Protein AF-G1K016-F1 (afdb_monomer)

Foldseek 3Di:
DDDDDDPPDDAAKDKDWDAFDADPVRPHTPNGTDIDIDHDDDCCQCRRPVVNQEDPPCQWDADPLKTKGFDRNHHFQWKWKDFALVPDIDPIDGDDRMDTDDSVVQPDVVLVAFFTKMKMWTDHPVVRDRSRIHIYTDRDDADDDNHRWFFADDPCPDDPNPPVQGRTWDADRVRDTDGDDDDD

Nearest PDB structures (foldseek):
  1j7v-assembly1_R  TM=5.581E-01  e=8.650E-01  Homo sapiens
  4icx-assembly2_B  TM=3.370E-01  e=6.859E-01  Homo sapiens
  5euv-assembly1_B  TM=4.594E-01  e=3.689E+00  Paracoccus sp. 32d
  1q40-assembly3_B  TM=4.463E-01  e=9.335E+00  Candida albicans

InterPro domains:
  IPR058655 Cell wall alpha-1,3-glucan synthase Mok11-14/Ags1-like [PTHR47182] (4-183)
  IPR058657 Mok11-13/Ags1-like, Ig-like beta-sandwich domain [PF26111] (4-42)
  IPR058658 Mok11-13/Ags1-like, second Ig-like beta-sandwich domain [PF26114] (44-139)
  IPR058659 Mok11-13/Ags1-like, CBM domain [PF26122] (145-183)

Solvent-accessible surface area (backbone atoms only — not comparable to full-atom values): 11274 Å² total; per-residue (Å²): 131,85,86,83,83,86,74,90,76,70,63,16,64,46,77,49,77,42,76,43,54,63,44,97,84,67,85,48,58,73,82,44,73,45,76,46,81,48,65,40,63,59,72,71,12,25,70,58,31,49,87,45,32,61,58,85,79,66,40,39,41,76,56,98,79,43,30,36,37,49,62,54,45,44,46,43,52,28,34,31,42,14,62,60,75,63,79,50,66,54,73,79,38,71,61,65,67,59,48,79,51,72,49,73,72,58,73,38,83,85,58,78,54,80,46,47,50,39,36,40,36,34,31,28,83,95,71,76,43,66,80,26,41,36,32,34,56,32,85,54,87,72,55,82,70,87,62,89,76,53,73,63,83,53,77,59,68,36,96,91,41,75,76,79,63,71,42,64,41,48,70,44,93,87,44,49,76,43,71,85,77,89,80,133

Secondary structure (DSSP, 8-state):
-PPPP--S--SEEEEEEEESPBPTTSS-B-SSEEEEEEEE--TT-TTT-TT--B--S--EEEETTEEEEE---TT-SEEEEESSTTSS-PPPEE--SEEEE-GGGTT-TT--SSSEEEEEEEEETTTTEEEEEEEEEES--SS--SSS--B--SGGGSTT-------B-EE-TTS-EE------

Mean predicted aligned error: 6.66 Å

pLDDT: mean 89.9, std 9.65, range [50.06, 98.5]

Radius of gyration: 23.04 Å; Cα contacts (8 Å, |Δi|>4): 331; chains: 1; bounding box: 62×42×69 Å

Organism: NCBI:txid79931

Structure (mmCIF, N/CA/C/O backbone):
data_AF-G1K016-F1
#
_entry.id   AF-G1K016-F1
#
loop_
_atom_site.group_PDB
_atom_site.id
_atom_site.type_symbol
_atom_site.label_atom_id
_atom_site.label_alt_id
_atom_site.label_comp_id
_atom_site.label_asym_id
_atom_site.label_entity_id
_atom_site.label_seq_id
_atom_site.pdbx_PDB_ins_code
_atom_site.Cartn_x
_atom_site.Cartn_y
_atom_site.Cartn_z
_atom_site.occupancy
_atom_site.B_iso_or_equiv
_atom_site.auth_seq_id
_atom_site.auth_comp_id
_atom_site.auth_asym_id
_atom_site.auth_atom_id
_atom_site.pdbx_PDB_model_num
ATOM 1 N N . LEU A 1 1 ? 28.677 -18.162 -24.422 1.00 50.06 1 LEU A N 1
ATOM 2 C CA . LEU A 1 1 ? 27.704 -17.270 -23.755 1.00 50.06 1 LEU A CA 1
ATOM 3 C C . LEU A 1 1 ? 28.457 -16.020 -23.337 1.00 50.06 1 LEU A C 1
ATOM 5 O O . LEU A 1 1 ? 29.354 -16.133 -22.513 1.00 50.06 1 LEU A O 1
ATOM 9 N N . GLY A 1 2 ? 28.190 -14.878 -23.970 1.00 59.06 2 GLY A N 1
ATOM 10 C CA . GLY A 1 2 ? 28.698 -13.604 -23.466 1.00 59.06 2 GLY A CA 1
ATOM 11 C C . GLY A 1 2 ? 27.934 -13.262 -22.194 1.00 59.06 2 GLY A C 1
ATOM 12 O O . GLY A 1 2 ? 26.706 -13.278 -22.204 1.00 59.06 2 GLY A O 1
ATOM 13 N N . LEU A 1 3 ? 28.641 -13.034 -21.092 1.00 63.69 3 LEU A N 1
ATOM 14 C CA . LEU A 1 3 ? 28.029 -12.514 -19.874 1.00 63.69 3 LEU A CA 1
ATOM 15 C C . LEU A 1 3 ? 27.662 -11.047 -20.124 1.00 63.69 3 LEU A C 1
ATOM 17 O O . LEU A 1 3 ? 28.505 -10.272 -20.571 1.00 63.69 3 LEU A O 1
ATOM 21 N N . ALA A 1 4 ? 26.411 -10.681 -19.856 1.00 73.00 4 ALA A N 1
ATOM 22 C CA . ALA A 1 4 ? 25.971 -9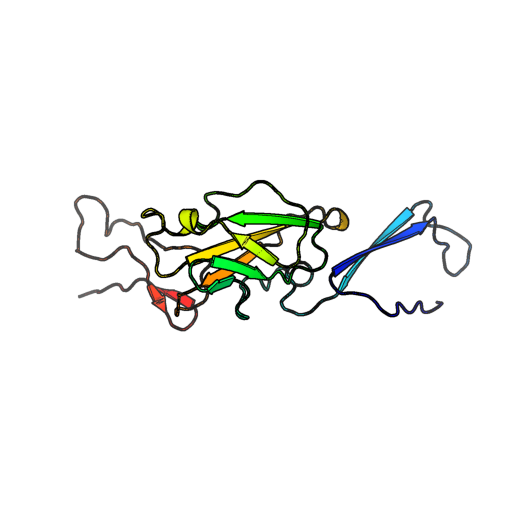.293 -19.847 1.00 73.00 4 ALA A CA 1
ATOM 23 C C . ALA A 1 4 ? 25.886 -8.824 -18.391 1.00 73.00 4 ALA A C 1
ATOM 25 O O . ALA A 1 4 ? 25.178 -9.425 -17.584 1.00 73.00 4 ALA A O 1
ATOM 26 N N . THR A 1 5 ? 26.612 -7.758 -18.061 1.00 82.81 5 THR A N 1
ATOM 27 C CA . THR A 1 5 ? 26.574 -7.139 -16.732 1.00 82.81 5 THR A CA 1
ATOM 28 C C . THR A 1 5 ? 25.726 -5.881 -16.798 1.00 82.81 5 THR A C 1
ATOM 30 O O . THR A 1 5 ? 26.037 -4.965 -17.559 1.00 82.81 5 THR A O 1
ATOM 33 N N . LEU A 1 6 ? 24.670 -5.823 -15.986 1.00 80.88 6 LEU A N 1
ATOM 34 C CA . LEU A 1 6 ? 23.890 -4.606 -15.787 1.00 80.88 6 LEU A CA 1
ATOM 35 C C . LEU A 1 6 ? 24.467 -3.833 -14.595 1.00 80.88 6 LEU A C 1
ATOM 37 O O . LEU A 1 6 ? 24.412 -4.304 -13.460 1.00 80.88 6 LEU A O 1
ATOM 41 N N . SER A 1 7 ? 25.017 -2.650 -14.855 1.00 88.31 7 SER A N 1
ATOM 42 C CA . SER A 1 7 ? 25.590 -1.765 -13.832 1.00 88.31 7 SER A CA 1
ATOM 43 C C . SER A 1 7 ? 24.648 -0.602 -13.524 1.00 88.31 7 SER A C 1
ATOM 45 O O . SER A 1 7 ? 23.906 -0.161 -14.397 1.00 88.31 7 SER A O 1
ATOM 47 N N . ASN A 1 8 ? 24.710 -0.076 -12.295 1.00 86.12 8 ASN A N 1
ATOM 48 C CA . ASN A 1 8 ? 23.917 1.077 -11.841 1.00 86.12 8 ASN A CA 1
ATOM 49 C C . ASN A 1 8 ? 22.396 0.898 -12.014 1.00 86.12 8 ASN A C 1
ATOM 51 O O . ASN A 1 8 ? 21.697 1.840 -12.374 1.00 86.12 8 ASN A O 1
ATOM 55 N N . PHE A 1 9 ? 21.882 -0.311 -11.758 1.00 84.38 9 PHE A N 1
ATOM 56 C CA . PHE A 1 9 ? 20.450 -0.593 -11.841 1.00 84.38 9 PHE A CA 1
ATOM 57 C C . PHE A 1 9 ? 19.700 0.096 -10.680 1.00 84.38 9 PHE A C 1
ATOM 59 O O . PHE A 1 9 ? 19.933 -0.279 -9.519 1.00 84.38 9 PHE A O 1
ATOM 66 N N . PRO A 1 10 ? 18.845 1.109 -10.939 1.00 88.12 10 PRO A N 1
ATOM 67 C CA . PRO A 1 10 ? 18.069 1.757 -9.886 1.00 88.12 10 PRO A CA 1
ATOM 68 C C . PRO A 1 10 ? 17.035 0.792 -9.301 1.00 88.12 10 PRO A C 1
ATOM 70 O O . PRO A 1 10 ? 16.738 -0.256 -9.875 1.00 88.12 10 PRO A O 1
ATOM 73 N N . ASP A 1 11 ? 16.497 1.145 -8.139 1.00 93.00 11 ASP A N 1
ATOM 74 C CA . ASP A 1 11 ? 15.389 0.395 -7.560 1.00 93.00 11 ASP A CA 1
ATOM 75 C C . ASP A 1 11 ? 14.112 0.629 -8.379 1.00 93.00 11 ASP A C 1
ATOM 77 O O . ASP A 1 11 ? 13.800 1.752 -8.772 1.00 93.00 11 ASP A O 1
ATOM 81 N N . GLY A 1 12 ? 13.371 -0.444 -8.629 1.00 92.19 12 GLY A N 1
ATOM 82 C CA . GLY A 1 12 ? 12.086 -0.449 -9.300 1.00 92.19 12 GLY A CA 1
ATOM 83 C C . GLY A 1 12 ? 11.932 -1.569 -10.316 1.00 92.19 12 GLY A C 1
ATOM 84 O O . GLY A 1 12 ? 12.450 -2.674 -10.135 1.00 92.19 12 GLY A O 1
ATOM 85 N N . VAL A 1 13 ? 11.166 -1.272 -11.365 1.00 91.56 13 VAL A N 1
ATOM 86 C CA . VAL A 1 13 ? 10.797 -2.198 -12.436 1.00 91.56 13 VAL A CA 1
ATOM 87 C C . VAL A 1 13 ? 11.389 -1.696 -13.749 1.00 91.56 13 VAL A C 1
ATOM 89 O O . VAL A 1 13 ? 11.192 -0.541 -14.117 1.00 91.56 13 VAL A O 1
ATOM 92 N N . LEU A 1 14 ? 12.092 -2.564 -14.473 1.00 88.75 14 LEU A N 1
ATOM 93 C CA . LEU A 1 14 ? 12.647 -2.271 -15.793 1.00 88.75 14 LEU A CA 1
ATOM 94 C C . LEU A 1 14 ? 12.246 -3.348 -16.787 1.00 88.75 14 LEU A C 1
ATOM 96 O O . LEU A 1 14 ? 12.272 -4.537 -16.473 1.00 88.75 14 LEU A O 1
ATOM 100 N N . THR A 1 15 ? 11.949 -2.915 -18.008 1.00 90.31 15 THR A N 1
ATOM 101 C CA . THR A 1 15 ? 11.782 -3.808 -19.153 1.00 90.31 15 THR A CA 1
ATOM 102 C C . THR A 1 15 ? 12.977 -3.657 -20.085 1.00 90.31 15 THR A C 1
ATOM 104 O O . THR A 1 15 ? 13.281 -2.549 -20.524 1.00 90.31 15 THR A O 1
ATOM 107 N N . ILE A 1 16 ? 13.650 -4.762 -20.396 1.00 90.06 16 ILE A N 1
ATOM 108 C CA . ILE A 1 16 ? 14.673 -4.824 -21.441 1.00 90.06 16 ILE A CA 1
ATOM 109 C C . ILE A 1 16 ? 14.043 -5.472 -22.667 1.00 90.06 16 ILE A C 1
ATOM 111 O O . ILE A 1 16 ? 13.558 -6.599 -22.594 1.00 90.06 16 ILE A O 1
ATOM 115 N N . ASN A 1 17 ? 14.081 -4.760 -23.790 1.00 93.19 17 ASN A N 1
ATOM 116 C CA . ASN A 1 17 ? 13.579 -5.246 -25.070 1.00 93.19 17 ASN A CA 1
ATOM 117 C C . ASN A 1 17 ? 14.765 -5.679 -25.930 1.00 93.19 17 ASN A C 1
ATOM 119 O O . ASN A 1 17 ? 15.640 -4.863 -26.227 1.00 93.19 17 ASN A O 1
ATOM 123 N N . VAL A 1 18 ? 14.797 -6.944 -26.338 1.00 92.44 18 VAL A N 1
ATOM 124 C CA . VAL A 1 18 ? 15.842 -7.489 -27.208 1.00 92.44 18 VAL A CA 1
ATOM 125 C C . VAL A 1 18 ? 15.208 -7.870 -28.536 1.00 92.44 18 VAL A C 1
ATOM 127 O O . VAL A 1 18 ? 14.359 -8.752 -28.603 1.00 92.44 18 VAL A O 1
ATOM 130 N N . ASN A 1 19 ? 15.595 -7.177 -29.604 1.00 94.94 19 ASN A N 1
ATOM 131 C CA . ASN A 1 19 ? 15.019 -7.403 -30.923 1.00 94.94 19 ASN A CA 1
ATOM 132 C C . ASN A 1 19 ? 15.676 -8.604 -31.615 1.00 94.94 19 ASN A C 1
ATOM 134 O O . ASN A 1 19 ? 16.874 -8.564 -31.894 1.00 94.94 19 ASN A O 1
ATOM 138 N N . ASN A 1 20 ? 14.879 -9.628 -31.920 1.00 93.12 20 ASN A N 1
ATOM 139 C CA . ASN A 1 20 ? 15.240 -10.815 -32.691 1.00 93.12 20 ASN A CA 1
ATOM 140 C C . ASN A 1 20 ? 16.594 -11.446 -32.293 1.00 93.12 20 ASN A C 1
ATOM 142 O O . ASN A 1 20 ? 17.471 -11.595 -33.154 1.00 93.12 20 ASN A O 1
ATOM 146 N N . PRO A 1 21 ? 16.814 -11.785 -31.006 1.00 91.00 21 PRO A N 1
ATOM 147 C CA . PRO A 1 21 ? 18.075 -12.366 -30.563 1.00 91.00 21 PRO A CA 1
ATOM 148 C C . PRO A 1 21 ? 18.420 -13.651 -31.327 1.00 91.00 21 PRO A C 1
ATOM 150 O O . PRO A 1 21 ? 17.568 -14.503 -31.594 1.00 91.00 21 PRO A O 1
ATOM 153 N N . ALA A 1 22 ? 19.702 -13.787 -31.671 1.00 90.69 22 ALA A N 1
ATOM 154 C CA . ALA A 1 22 ? 20.245 -14.958 -32.349 1.00 90.69 22 ALA A CA 1
ATOM 155 C C . ALA A 1 22 ? 20.672 -16.046 -31.354 1.00 90.69 22 ALA A C 1
ATOM 157 O O . ALA A 1 22 ? 21.177 -15.759 -30.265 1.00 90.69 22 ALA A O 1
ATOM 158 N N . ALA A 1 23 ? 20.517 -17.308 -31.756 1.00 86.56 23 ALA A N 1
ATOM 159 C CA . ALA A 1 23 ? 21.060 -18.448 -31.030 1.00 86.56 23 ALA A CA 1
ATOM 160 C C . ALA A 1 23 ? 22.596 -18.397 -30.990 1.00 86.56 23 ALA A C 1
ATOM 162 O O . ALA A 1 23 ? 23.245 -17.814 -31.856 1.00 86.56 23 ALA A O 1
ATOM 163 N N . SER A 1 24 ? 23.200 -19.065 -30.005 1.00 85.06 24 SER A N 1
ATOM 164 C CA . SER A 1 24 ? 24.659 -19.066 -29.805 1.00 85.06 24 SER A CA 1
ATOM 165 C C . SER A 1 24 ? 25.459 -19.636 -30.981 1.00 85.06 24 SER A C 1
ATOM 167 O O . SER A 1 24 ? 26.629 -19.300 -31.136 1.00 85.06 24 SER A O 1
ATOM 169 N N . ASN A 1 25 ? 24.840 -20.493 -31.795 1.00 86.62 25 ASN A N 1
ATOM 170 C CA . ASN A 1 25 ? 25.411 -21.063 -33.015 1.00 86.62 25 ASN A CA 1
ATOM 171 C C . ASN A 1 25 ? 25.033 -20.277 -34.286 1.00 86.62 25 ASN A C 1
ATOM 173 O O . ASN A 1 25 ? 25.345 -20.735 -35.380 1.00 86.62 25 ASN A O 1
ATOM 177 N N . SER A 1 26 ? 24.344 -19.140 -34.149 1.00 81.94 26 SER A N 1
ATOM 178 C CA . SER A 1 26 ? 23.902 -18.243 -35.227 1.00 81.94 26 SER A CA 1
ATOM 179 C C . SER A 1 26 ? 23.008 -18.866 -36.311 1.00 81.94 26 SER A C 1
ATOM 181 O O . SER A 1 26 ? 22.759 -18.225 -37.328 1.00 81.94 26 SER A O 1
ATOM 183 N N . ASN A 1 27 ? 22.486 -20.080 -36.107 1.00 88.69 27 ASN A N 1
ATOM 184 C CA . ASN A 1 27 ? 21.680 -20.786 -37.113 1.00 88.69 27 ASN A CA 1
ATOM 185 C C . ASN A 1 27 ? 20.174 -20.497 -37.016 1.00 88.69 27 ASN A C 1
ATOM 187 O O . ASN A 1 27 ? 19.399 -20.968 -37.846 1.00 88.69 27 ASN A O 1
ATOM 191 N N . SER A 1 28 ? 19.746 -19.749 -36.002 1.00 91.25 28 SER A N 1
ATOM 192 C CA . SER A 1 28 ? 18.348 -19.379 -35.790 1.00 91.25 28 SER A CA 1
ATOM 193 C C . SER A 1 28 ? 18.238 -18.104 -34.959 1.00 91.25 28 SER A C 1
ATOM 195 O O . SER A 1 28 ? 19.154 -17.754 -34.212 1.00 91.25 28 SER A O 1
ATOM 197 N N . THR A 1 29 ? 17.091 -17.440 -35.050 1.00 92.81 29 THR A N 1
ATOM 198 C CA . THR A 1 29 ? 16.705 -16.310 -34.195 1.00 92.81 29 THR A CA 1
ATOM 199 C C . THR A 1 29 ? 15.319 -16.566 -33.601 1.00 92.81 29 THR A C 1
ATOM 201 O O . THR A 1 29 ? 14.638 -17.502 -34.026 1.00 92.81 29 THR A O 1
ATOM 204 N N . THR A 1 30 ? 14.888 -15.773 -32.618 1.00 90.94 30 THR A N 1
ATOM 205 C CA . THR A 1 30 ? 13.540 -15.929 -32.033 1.00 90.94 30 THR A CA 1
ATOM 206 C C . THR A 1 30 ? 12.422 -15.448 -32.959 1.00 90.94 30 THR A C 1
ATOM 208 O O . THR A 1 30 ? 11.288 -15.900 -32.841 1.00 90.94 30 THR A O 1
ATOM 211 N N . GLY A 1 31 ? 12.729 -14.564 -33.913 1.00 93.94 31 GLY A N 1
ATOM 212 C CA . GLY A 1 31 ? 11.751 -13.972 -34.829 1.00 93.94 31 GLY A CA 1
ATOM 213 C C . GLY A 1 31 ? 10.839 -12.936 -34.163 1.00 93.94 31 GLY A C 1
ATOM 214 O O . GLY A 1 31 ? 9.872 -12.495 -34.780 1.00 93.94 31 GLY A O 1
ATOM 215 N N . THR A 1 32 ? 11.131 -12.552 -32.918 1.00 95.50 32 THR A N 1
ATOM 216 C CA . THR A 1 32 ? 10.283 -11.717 -32.056 1.00 95.50 32 THR A CA 1
ATOM 217 C C . THR A 1 32 ? 11.085 -10.625 -31.351 1.00 95.50 32 THR A C 1
ATOM 219 O O . THR A 1 32 ? 12.315 -10.636 -31.356 1.00 95.50 32 THR A O 1
ATOM 222 N N . VAL A 1 33 ? 10.388 -9.664 -30.738 1.00 95.19 33 VAL A N 1
ATOM 223 C CA . VAL A 1 33 ? 10.983 -8.787 -29.720 1.00 95.19 33 VAL A CA 1
ATOM 224 C C . VAL A 1 33 ? 10.774 -9.451 -28.366 1.00 95.19 33 VAL A C 1
ATOM 226 O O . VAL A 1 33 ? 9.640 -9.622 -27.922 1.00 95.19 33 VAL A O 1
ATOM 229 N N . ASP A 1 34 ? 11.867 -9.833 -27.722 1.00 92.38 34 ASP A N 1
ATOM 230 C CA . ASP A 1 34 ? 11.836 -10.504 -26.432 1.00 92.38 34 ASP A CA 1
ATOM 231 C C . ASP A 1 34 ? 11.830 -9.446 -25.318 1.00 92.38 34 ASP A C 1
ATOM 233 O O . ASP A 1 34 ? 12.637 -8.511 -25.333 1.00 92.38 34 ASP A O 1
ATOM 237 N N . HIS A 1 35 ? 10.928 -9.590 -24.346 1.00 91.38 35 HIS A N 1
ATOM 238 C CA . HIS A 1 35 ? 10.767 -8.663 -23.224 1.00 91.38 35 HIS A CA 1
ATOM 239 C C . HIS A 1 35 ? 11.223 -9.321 -21.916 1.00 91.38 35 HIS A C 1
ATOM 241 O O . HIS A 1 35 ? 10.626 -10.299 -21.467 1.00 91.38 35 HIS A O 1
ATOM 247 N N . PHE A 1 36 ? 12.247 -8.765 -21.272 1.00 90.44 36 PHE A N 1
ATOM 248 C CA . PHE A 1 36 ? 12.723 -9.209 -19.961 1.00 90.44 36 PHE A CA 1
ATOM 249 C C . PHE A 1 36 ? 12.315 -8.201 -18.894 1.00 90.44 36 PHE A C 1
ATOM 251 O O . PHE A 1 36 ? 12.690 -7.031 -18.971 1.00 90.44 36 PHE A O 1
ATOM 258 N N . LEU A 1 37 ? 11.580 -8.661 -17.883 1.00 91.31 37 LEU A N 1
ATOM 259 C CA . LEU A 1 37 ? 11.184 -7.844 -16.742 1.00 91.31 37 LEU A CA 1
ATOM 260 C C . LEU A 1 37 ? 12.150 -8.074 -15.581 1.00 91.31 37 LEU A C 1
ATOM 262 O O . LEU A 1 37 ? 12.276 -9.190 -15.080 1.00 91.31 37 LEU A O 1
ATOM 266 N N . LEU A 1 38 ? 12.802 -7.008 -15.131 1.00 91.12 38 LEU A N 1
ATOM 267 C CA . LEU A 1 38 ? 13.695 -7.021 -13.979 1.00 91.12 38 LEU A CA 1
ATOM 268 C C . LEU A 1 38 ? 13.100 -6.174 -12.861 1.00 91.12 38 LEU A C 1
ATOM 270 O O . LEU A 1 38 ? 12.619 -5.065 -13.098 1.00 91.12 38 LEU A O 1
ATOM 274 N N . ARG A 1 39 ? 13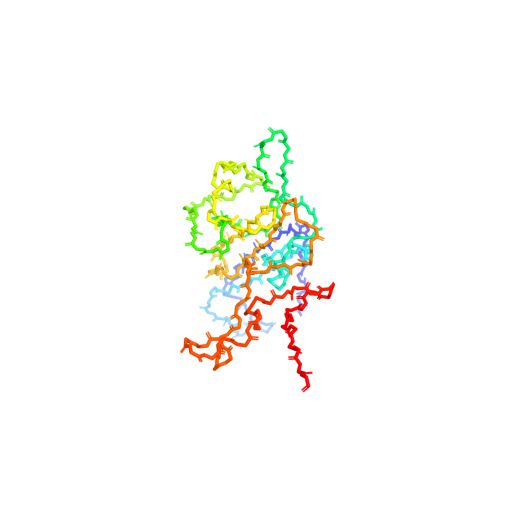.165 -6.695 -11.636 1.00 91.56 39 ARG A N 1
ATOM 275 C CA . ARG A 1 39 ? 12.751 -5.995 -10.419 1.00 91.56 39 ARG A CA 1
ATOM 276 C C . ARG A 1 39 ? 13.913 -5.992 -9.438 1.00 91.56 39 ARG A C 1
ATOM 278 O O . ARG A 1 39 ? 14.478 -7.046 -9.158 1.00 91.56 39 ARG A O 1
ATOM 285 N N . LYS A 1 40 ? 14.281 -4.819 -8.932 1.00 93.94 40 LYS A N 1
ATOM 286 C CA . LYS A 1 40 ? 15.296 -4.662 -7.882 1.00 93.94 40 LYS A CA 1
ATOM 287 C C . LYS A 1 40 ? 14.806 -3.649 -6.878 1.00 93.94 40 LYS A C 1
ATOM 289 O O . LYS A 1 40 ? 14.271 -2.618 -7.252 1.00 93.94 40 LYS A O 1
ATOM 294 N N . GLY A 1 41 ? 15.030 -3.913 -5.607 1.00 93.88 41 GLY A N 1
ATOM 295 C CA . GLY A 1 41 ? 14.749 -2.949 -4.565 1.00 93.88 41 GLY A CA 1
ATOM 296 C C . GLY A 1 41 ? 15.074 -3.500 -3.200 1.00 93.88 41 GLY A C 1
ATOM 297 O O . GLY A 1 41 ? 15.492 -4.649 -3.054 1.00 93.88 41 GLY A O 1
ATOM 298 N N . THR A 1 42 ? 14.871 -2.660 -2.202 1.00 93.62 42 THR A N 1
ATOM 299 C CA . THR A 1 42 ? 14.847 -3.050 -0.796 1.00 93.62 42 THR A CA 1
ATOM 300 C C . THR A 1 42 ? 13.620 -3.911 -0.481 1.00 93.62 42 THR A C 1
ATOM 302 O O . THR A 1 42 ? 12.620 -3.868 -1.197 1.00 93.62 42 THR A O 1
ATOM 305 N N . SER A 1 43 ? 13.662 -4.668 0.621 1.00 93.31 43 SER A N 1
ATOM 306 C 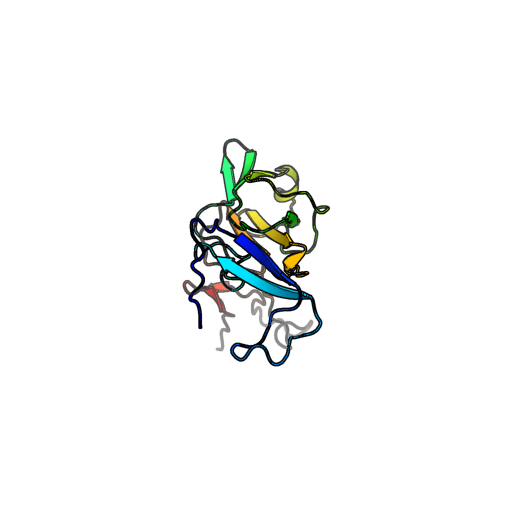CA . SER A 1 43 ? 12.557 -5.547 1.046 1.00 93.31 43 SER A CA 1
ATOM 307 C C . SER A 1 43 ? 11.230 -4.812 1.263 1.00 93.31 43 SER A C 1
ATOM 309 O O . SER A 1 43 ? 10.171 -5.392 1.077 1.00 93.31 43 SER A O 1
ATOM 311 N N . ASN A 1 44 ? 11.264 -3.524 1.603 1.00 92.94 44 ASN A N 1
ATOM 312 C CA . ASN A 1 44 ? 10.078 -2.682 1.790 1.00 92.94 44 ASN A CA 1
ATOM 313 C C . ASN A 1 44 ? 9.557 -2.018 0.499 1.00 92.94 44 ASN A C 1
ATOM 315 O O . ASN A 1 44 ? 8.684 -1.152 0.569 1.00 92.94 44 ASN A O 1
ATOM 319 N N . ASN A 1 45 ? 10.090 -2.379 -0.671 1.00 95.31 45 ASN A N 1
ATOM 320 C CA . ASN A 1 45 ? 9.522 -1.977 -1.950 1.00 95.31 45 ASN A CA 1
ATOM 321 C C . ASN A 1 45 ? 8.503 -3.025 -2.422 1.00 95.31 45 ASN A C 1
ATOM 323 O O . ASN A 1 45 ? 8.878 -4.047 -2.997 1.00 95.31 45 ASN A O 1
ATOM 327 N N . VAL A 1 46 ? 7.212 -2.734 -2.248 1.00 95.31 46 VAL A N 1
ATOM 328 C CA . VAL A 1 46 ? 6.112 -3.634 -2.640 1.00 95.31 46 VAL A CA 1
ATOM 329 C C . VAL A 1 46 ? 6.075 -3.953 -4.141 1.00 95.31 46 VAL A C 1
ATOM 331 O O . VAL A 1 46 ? 5.573 -4.999 -4.532 1.00 95.31 46 VAL A O 1
ATOM 334 N N . MET A 1 47 ? 6.643 -3.102 -5.007 1.00 94.94 47 MET A N 1
ATOM 335 C CA . MET A 1 47 ? 6.731 -3.395 -6.448 1.00 94.94 47 MET A CA 1
ATOM 336 C C . MET A 1 47 ? 7.700 -4.547 -6.744 1.00 94.94 47 MET A C 1
ATOM 338 O O . MET A 1 47 ? 7.634 -5.160 -7.810 1.00 94.94 47 MET A O 1
ATOM 342 N N . VAL A 1 48 ? 8.610 -4.833 -5.809 1.00 94.38 48 VAL A N 1
ATOM 343 C CA . VAL A 1 48 ? 9.637 -5.877 -5.907 1.00 94.38 48 VAL A CA 1
ATOM 344 C C . VAL A 1 48 ? 9.278 -7.072 -5.027 1.00 94.38 48 VAL A C 1
ATOM 346 O O . VAL A 1 48 ? 9.393 -8.199 -5.499 1.00 94.38 48 VAL A O 1
ATOM 349 N N . PHE A 1 49 ? 8.794 -6.817 -3.807 1.00 93.62 49 PHE A N 1
ATOM 350 C CA . PHE A 1 49 ? 8.381 -7.812 -2.811 1.00 93.62 49 PHE A CA 1
ATOM 351 C C . PHE A 1 49 ? 6.908 -7.593 -2.424 1.00 93.62 49 PHE A C 1
ATOM 353 O O . PHE A 1 49 ? 6.632 -6.947 -1.408 1.00 93.62 49 PHE A O 1
ATOM 360 N N . PRO A 1 50 ? 5.946 -8.062 -3.244 1.00 90.31 50 PRO A N 1
ATOM 361 C CA . PRO A 1 50 ? 4.518 -7.828 -3.024 1.00 90.31 50 PRO A CA 1
ATOM 362 C C . PRO A 1 50 ? 3.994 -8.360 -1.686 1.00 90.31 50 PRO A C 1
ATOM 364 O O . PRO A 1 50 ? 3.023 -7.835 -1.161 1.00 90.31 50 PRO A O 1
ATOM 367 N N . GLU A 1 51 ? 4.641 -9.378 -1.123 1.00 90.38 51 GLU A N 1
ATOM 368 C CA . GLU A 1 51 ? 4.309 -9.973 0.170 1.00 90.38 51 GLU A CA 1
ATOM 369 C C . GLU A 1 51 ? 4.629 -9.067 1.374 1.00 90.38 51 GLU A C 1
ATOM 371 O O . GLU A 1 51 ? 4.060 -9.251 2.451 1.00 90.38 51 GLU A O 1
ATOM 376 N N . ASN A 1 52 ? 5.489 -8.056 1.202 1.00 92.62 52 ASN A N 1
ATOM 377 C CA . ASN A 1 52 ? 5.812 -7.072 2.240 1.00 92.62 52 ASN A CA 1
ATOM 378 C C . ASN A 1 52 ? 4.826 -5.895 2.195 1.00 92.62 52 ASN A C 1
ATOM 380 O O . ASN A 1 52 ? 5.187 -4.737 1.986 1.00 92.62 52 ASN A O 1
ATOM 384 N N . GLU A 1 53 ? 3.552 -6.225 2.389 1.00 92.62 53 GLU A N 1
ATOM 385 C CA . GLU A 1 53 ? 2.392 -5.348 2.190 1.00 92.62 53 GLU A CA 1
ATOM 386 C C . GLU A 1 53 ? 1.978 -4.536 3.431 1.00 92.62 53 GLU A C 1
ATOM 388 O O . GLU A 1 53 ? 0.900 -3.945 3.456 1.00 92.62 53 GLU A O 1
ATOM 393 N N . TYR A 1 54 ? 2.816 -4.478 4.470 1.00 95.31 54 TYR A N 1
ATOM 394 C CA . TYR A 1 54 ? 2.579 -3.652 5.657 1.00 95.31 54 TYR A CA 1
ATOM 395 C C . TYR A 1 54 ? 3.820 -2.829 6.013 1.00 95.31 54 TYR A C 1
ATOM 397 O O . TYR A 1 54 ? 4.911 -3.368 6.218 1.00 95.31 54 TYR A O 1
ATOM 405 N N . ASP A 1 55 ? 3.661 -1.511 6.109 1.00 95.62 55 ASP A N 1
ATOM 406 C CA . ASP A 1 55 ? 4.737 -0.598 6.462 1.00 95.62 55 ASP A CA 1
ATOM 407 C C . ASP A 1 55 ? 4.976 -0.569 7.975 1.00 95.62 55 ASP A C 1
ATOM 409 O O . ASP A 1 55 ? 4.150 -0.116 8.763 1.00 95.62 55 ASP A O 1
ATOM 413 N N . THR A 1 56 ? 6.167 -1.005 8.373 1.00 90.31 56 THR A N 1
ATOM 414 C CA . THR A 1 56 ? 6.667 -0.933 9.757 1.00 90.31 56 THR A CA 1
ATOM 415 C C . THR A 1 56 ? 7.711 0.166 9.948 1.00 90.31 56 THR A C 1
ATOM 417 O O . THR A 1 56 ? 8.339 0.276 10.997 1.00 90.31 56 THR A O 1
ATOM 420 N N . GLN A 1 57 ? 7.943 0.974 8.916 1.00 89.94 57 GLN A N 1
ATOM 421 C CA . GLN A 1 57 ? 9.067 1.904 8.836 1.00 89.94 57 GLN A CA 1
ATOM 422 C C . GLN A 1 57 ? 8.607 3.372 8.905 1.00 89.94 57 GLN A C 1
ATOM 424 O O . GLN A 1 57 ? 9.364 4.279 8.540 1.00 89.94 57 GLN A O 1
ATOM 429 N N . GLY A 1 58 ? 7.360 3.610 9.320 1.00 92.62 58 GLY A N 1
ATOM 430 C CA . GLY A 1 58 ? 6.794 4.932 9.574 1.00 92.62 58 GLY A CA 1
ATOM 431 C C . GLY A 1 58 ? 6.641 5.791 8.320 1.00 92.62 58 GLY A C 1
ATOM 432 O O . GLY A 1 58 ? 6.964 6.979 8.353 1.00 92.62 58 GLY A O 1
ATOM 433 N N . SER A 1 59 ? 6.211 5.205 7.203 1.00 96.88 59 SER A N 1
ATOM 434 C CA . SER A 1 59 ? 5.865 5.933 5.980 1.00 96.88 59 SER A CA 1
ATOM 435 C C . SER A 1 59 ? 4.667 6.849 6.184 1.00 96.88 59 SER A C 1
ATOM 437 O O . SER A 1 59 ? 4.690 7.961 5.660 1.00 96.88 59 SER A O 1
ATOM 439 N N . PHE A 1 60 ? 3.658 6.414 6.944 1.00 97.81 60 PHE A N 1
ATOM 440 C CA . PHE A 1 60 ? 2.493 7.227 7.278 1.00 97.81 60 PHE A CA 1
ATOM 441 C C . PHE A 1 60 ? 2.740 8.008 8.572 1.00 97.81 60 PHE A C 1
ATOM 443 O O . PHE A 1 60 ? 3.016 7.428 9.620 1.00 97.81 60 PHE A O 1
ATOM 450 N N . LYS A 1 61 ? 2.701 9.340 8.491 1.00 97.00 61 LYS A N 1
ATOM 451 C CA . LYS A 1 61 ? 2.994 10.238 9.610 1.00 97.00 61 LYS A CA 1
ATOM 452 C C . LYS A 1 61 ? 1.951 11.332 9.727 1.00 97.00 61 LYS A C 1
ATOM 454 O O . LYS A 1 61 ? 1.509 11.888 8.724 1.00 97.00 61 LYS A O 1
ATOM 459 N N . ILE A 1 62 ? 1.658 11.692 10.972 1.00 96.19 62 ILE A N 1
ATOM 460 C CA . ILE A 1 62 ? 0.806 12.824 11.322 1.00 96.19 62 ILE A CA 1
ATOM 461 C C . ILE A 1 62 ? 1.647 13.802 12.140 1.00 96.19 62 ILE A C 1
ATOM 463 O O . ILE A 1 62 ? 2.212 13.438 13.171 1.00 96.19 62 ILE A O 1
ATOM 467 N N . SER A 1 63 ? 1.769 15.041 11.669 1.00 95.38 63 SER A N 1
ATOM 468 C CA . SER A 1 63 ? 2.501 16.100 12.371 1.00 95.38 63 SER A CA 1
ATOM 469 C C . SER A 1 63 ? 1.783 17.430 12.198 1.00 95.38 63 SER A C 1
ATOM 471 O O . SER A 1 63 ? 1.474 17.821 11.076 1.00 95.38 63 SER A O 1
ATOM 473 N N . ASN A 1 64 ? 1.487 18.117 13.306 1.00 93.56 64 ASN A N 1
ATOM 474 C CA . ASN A 1 64 ? 0.757 19.393 13.316 1.00 93.56 64 ASN A CA 1
ATOM 475 C C . ASN A 1 64 ? -0.556 19.359 12.497 1.00 93.56 64 ASN A C 1
ATOM 477 O O . ASN A 1 64 ? -0.880 20.311 11.793 1.00 93.56 64 ASN A O 1
ATOM 481 N N . GLY A 1 65 ? -1.287 18.236 12.543 1.00 91.25 65 GLY A N 1
ATOM 482 C CA . GLY A 1 65 ? -2.529 18.026 11.784 1.00 91.25 65 GLY A CA 1
ATOM 483 C C . GLY A 1 65 ? -2.342 17.713 10.292 1.00 91.25 65 GLY A C 1
ATOM 484 O O . GLY A 1 65 ? -3.329 17.485 9.598 1.00 91.25 65 GLY A O 1
ATOM 485 N N . GLN A 1 66 ? -1.107 17.672 9.784 1.00 95.81 66 GLN A N 1
ATOM 486 C CA . GLN A 1 66 ? -0.808 17.273 8.411 1.00 95.81 66 GLN A CA 1
ATOM 487 C C . GLN A 1 66 ? -0.546 15.769 8.325 1.00 95.81 66 GLN A C 1
ATOM 489 O O . GLN A 1 66 ? 0.267 15.229 9.075 1.00 95.81 66 GLN A O 1
ATOM 494 N N . TYR A 1 67 ? -1.224 15.128 7.376 1.00 97.69 67 TYR A N 1
ATOM 495 C CA . TYR A 1 67 ? -1.131 13.705 7.087 1.00 97.69 67 TYR A CA 1
ATOM 496 C C . TYR A 1 67 ? -0.219 13.507 5.885 1.00 97.69 67 TYR A C 1
ATOM 498 O O . TYR A 1 67 ? -0.497 14.035 4.808 1.00 97.69 67 TYR A O 1
ATOM 506 N N . THR A 1 68 ? 0.850 12.740 6.061 1.00 98.25 68 THR A N 1
ATOM 507 C CA . THR A 1 68 ? 1.880 12.565 5.038 1.00 98.25 68 THR A CA 1
ATOM 508 C C . THR A 1 68 ? 2.225 11.095 4.877 1.00 98.25 68 THR A C 1
ATOM 510 O O . THR A 1 68 ? 2.449 10.398 5.864 1.00 98.25 68 THR A O 1
ATOM 513 N N . PHE A 1 69 ? 2.323 10.633 3.632 1.00 98.50 69 PHE A N 1
ATOM 514 C CA . PHE A 1 69 ? 2.775 9.287 3.303 1.00 98.50 69 PHE A CA 1
ATOM 515 C C . PHE A 1 69 ? 4.028 9.343 2.433 1.00 98.50 69 PHE A C 1
ATOM 517 O O . PHE A 1 69 ? 3.980 9.825 1.303 1.00 98.50 69 PHE A O 1
ATOM 524 N N . LYS A 1 70 ? 5.153 8.835 2.943 1.00 98.38 70 LYS A N 1
ATOM 525 C CA . LYS A 1 70 ? 6.396 8.698 2.175 1.00 98.38 70 LYS A CA 1
ATOM 526 C C . LYS A 1 70 ? 6.409 7.367 1.429 1.00 98.38 70 LYS A C 1
ATOM 528 O O . LYS A 1 70 ? 6.449 6.307 2.058 1.00 98.38 70 LYS A O 1
ATOM 533 N N . HIS A 1 71 ? 6.432 7.405 0.103 1.00 97.81 71 HIS A N 1
ATOM 534 C CA . HIS A 1 71 ? 6.378 6.193 -0.704 1.00 97.81 71 HIS A CA 1
ATOM 535 C C . HIS A 1 71 ? 7.732 5.473 -0.764 1.00 97.81 71 HIS A C 1
ATOM 537 O O . HIS A 1 71 ? 8.797 6.089 -0.717 1.00 97.81 71 HIS A O 1
ATOM 543 N N . ARG A 1 72 ? 7.681 4.138 -0.861 1.00 96.56 72 ARG A N 1
ATOM 544 C CA . ARG A 1 72 ? 8.852 3.263 -1.089 1.00 96.56 72 ARG A CA 1
ATOM 545 C C . ARG A 1 72 ? 8.655 2.262 -2.229 1.00 96.56 72 ARG A C 1
ATOM 547 O O . ARG A 1 72 ? 9.526 1.441 -2.495 1.00 96.56 72 ARG A O 1
ATOM 554 N N . ALA A 1 73 ? 7.515 2.347 -2.907 1.00 96.00 73 ALA A N 1
ATOM 555 C CA . ALA A 1 73 ? 7.134 1.504 -4.031 1.00 96.00 73 ALA A CA 1
ATOM 556 C C . ALA A 1 73 ? 7.832 1.943 -5.335 1.00 96.00 73 ALA A C 1
ATOM 558 O O . ALA A 1 73 ? 7.175 2.225 -6.337 1.00 96.00 73 ALA A O 1
ATOM 559 N N . PHE A 1 74 ? 9.165 2.065 -5.315 1.00 95.62 74 PHE A N 1
ATOM 560 C CA . PHE A 1 74 ? 9.925 2.467 -6.499 1.00 95.62 74 PHE A CA 1
ATOM 561 C C . PHE A 1 74 ? 9.628 1.517 -7.660 1.00 95.62 74 PHE A C 1
ATOM 563 O O . PHE A 1 74 ? 9.542 0.303 -7.472 1.00 95.62 74 PHE A O 1
ATOM 570 N N . GLY A 1 75 ? 9.460 2.074 -8.857 1.00 94.25 75 GLY A N 1
ATOM 571 C CA . GLY A 1 75 ? 8.972 1.347 -10.028 1.00 94.25 75 GLY A CA 1
ATOM 572 C C . GLY A 1 75 ? 7.465 1.464 -10.253 1.00 94.25 75 GLY A C 1
ATOM 573 O O . GLY A 1 75 ? 7.001 1.043 -11.304 1.00 94.25 75 GLY A O 1
ATOM 574 N N . ALA A 1 76 ? 6.696 2.050 -9.333 1.00 96.06 76 ALA A N 1
ATOM 575 C CA . ALA A 1 76 ? 5.329 2.470 -9.618 1.00 96.06 76 ALA A CA 1
ATOM 576 C C . ALA A 1 76 ? 5.313 3.719 -10.517 1.00 96.06 76 ALA A C 1
ATOM 578 O O . ALA A 1 76 ? 6.147 4.609 -10.383 1.00 96.06 76 ALA A O 1
ATOM 579 N N . GLU A 1 77 ? 4.344 3.788 -11.425 1.00 95.88 77 GLU A N 1
ATOM 580 C CA . GLU A 1 77 ? 4.063 4.975 -12.249 1.00 95.88 77 GLU A CA 1
ATOM 581 C C . GLU A 1 77 ? 2.854 5.741 -11.728 1.00 95.88 77 GLU A C 1
ATOM 583 O O . GLU A 1 77 ? 2.753 6.954 -11.906 1.00 95.88 77 GLU A O 1
ATOM 588 N N . LYS A 1 78 ? 1.921 5.025 -11.096 1.00 97.50 78 LYS A N 1
ATOM 589 C CA . LYS A 1 78 ? 0.707 5.589 -10.522 1.00 97.50 78 LYS A CA 1
ATOM 590 C C . LYS A 1 78 ? 0.430 4.999 -9.154 1.00 97.50 78 LYS A C 1
ATOM 592 O O . LYS A 1 78 ? 0.802 3.860 -8.863 1.00 97.50 78 LYS A O 1
ATOM 597 N N . PHE A 1 79 ? -0.291 5.761 -8.347 1.00 98.44 79 PHE A N 1
ATOM 598 C CA . PHE A 1 79 ? -0.810 5.298 -7.072 1.00 98.44 79 PHE A CA 1
ATOM 599 C C . PHE A 1 79 ? -2.208 5.856 -6.799 1.00 98.44 79 PHE A C 1
ATOM 601 O O . PHE A 1 79 ? -2.662 6.822 -7.414 1.00 98.44 79 PHE A O 1
ATOM 608 N N . ARG A 1 80 ? -2.896 5.230 -5.853 1.00 98.19 80 ARG A N 1
ATOM 609 C CA . ARG A 1 80 ? -4.108 5.740 -5.205 1.00 98.19 80 ARG A CA 1
ATOM 610 C C . ARG A 1 80 ? -4.146 5.229 -3.776 1.00 98.19 80 ARG A C 1
ATOM 612 O O . ARG A 1 80 ? -3.436 4.279 -3.450 1.00 98.19 80 ARG A O 1
ATOM 619 N N . TYR A 1 81 ? -4.977 5.823 -2.932 1.00 98.31 81 TYR A N 1
ATOM 620 C CA . TYR A 1 81 ? -5.094 5.369 -1.551 1.00 98.31 81 TYR A CA 1
ATOM 621 C C . TYR A 1 81 ? -6.537 5.267 -1.072 1.00 98.31 81 TYR A C 1
ATOM 623 O O . TYR A 1 81 ? -7.443 5.884 -1.634 1.00 98.31 81 TYR A O 1
ATOM 631 N N . SER A 1 82 ? -6.713 4.467 -0.028 1.00 97.88 82 SER A N 1
ATOM 632 C CA . SER A 1 82 ? -7.924 4.316 0.766 1.00 97.88 82 SER A CA 1
ATOM 633 C C . SER A 1 82 ? -7.608 4.666 2.212 1.00 97.88 82 SER A C 1
ATOM 635 O O . SER A 1 82 ? -6.549 4.293 2.711 1.00 97.88 82 SER A O 1
ATOM 637 N N . TRP A 1 83 ? -8.527 5.344 2.887 1.00 97.06 83 TRP A N 1
ATOM 638 C CA . TRP A 1 83 ? -8.413 5.686 4.310 1.00 97.06 83 TRP A CA 1
ATOM 639 C C . TRP A 1 83 ? -9.324 4.837 5.207 1.00 97.06 83 TRP A C 1
ATOM 641 O O . TRP A 1 83 ? -9.464 5.114 6.392 1.00 97.06 83 TRP A O 1
ATOM 651 N N . ASN A 1 84 ? -9.998 3.833 4.639 1.00 96.00 84 ASN A N 1
ATOM 652 C CA . ASN A 1 84 ? -11.011 3.046 5.338 1.00 96.00 84 ASN A CA 1
ATOM 653 C C . ASN A 1 84 ? -11.000 1.573 4.910 1.00 96.00 84 ASN A C 1
ATOM 655 O O . ASN A 1 84 ? -12.033 0.987 4.581 1.00 96.00 84 ASN A O 1
ATOM 659 N N . PHE A 1 85 ? -9.805 0.979 4.905 1.00 96.19 85 PHE A N 1
ATOM 660 C CA . PHE A 1 85 ? -9.601 -0.439 4.591 1.00 96.19 85 PHE A CA 1
ATOM 661 C C . PHE A 1 85 ? -10.185 -0.860 3.228 1.00 96.19 85 PHE A C 1
ATOM 663 O O . PHE A 1 85 ? -10.767 -1.932 3.076 1.00 96.19 85 PHE A O 1
ATOM 670 N N . GLY A 1 86 ? -10.043 0.001 2.217 1.00 95.56 86 GLY A N 1
ATOM 671 C CA . GLY A 1 86 ? -10.377 -0.314 0.829 1.00 95.56 86 GLY A CA 1
ATOM 672 C C . GLY A 1 86 ? -11.847 -0.129 0.459 1.00 95.56 86 GLY A C 1
ATOM 673 O O . GLY A 1 86 ? -12.199 -0.402 -0.690 1.00 95.56 86 GLY A O 1
ATOM 674 N N . GLN A 1 87 ? -12.698 0.355 1.373 1.00 94.62 87 GLN A N 1
ATOM 675 C CA . GLN A 1 87 ? -14.104 0.647 1.060 1.00 94.62 87 GLN A CA 1
ATOM 676 C C . GLN A 1 87 ? -14.240 1.808 0.067 1.00 94.62 87 GLN A C 1
ATOM 678 O O . GLN A 1 87 ? -15.166 1.840 -0.741 1.00 94.62 87 GLN A O 1
ATOM 683 N N . ASN A 1 88 ? -13.299 2.751 0.091 1.00 94.38 88 ASN A N 1
ATOM 684 C CA . ASN A 1 88 ? -13.147 3.779 -0.929 1.00 94.38 88 ASN A CA 1
ATOM 685 C C . ASN A 1 88 ? -11.737 3.796 -1.512 1.00 94.38 88 ASN A C 1
ATOM 687 O O . ASN A 1 88 ? -10.813 3.200 -0.968 1.00 94.38 88 ASN A O 1
ATOM 691 N N . TRP A 1 89 ? -11.585 4.524 -2.613 1.00 97.31 89 TRP A N 1
ATOM 692 C CA . TRP A 1 89 ? -10.296 4.808 -3.220 1.00 97.31 89 TRP A CA 1
ATOM 693 C C . TRP A 1 89 ? -10.311 6.208 -3.815 1.00 97.31 89 TRP A C 1
ATOM 695 O O . TRP A 1 89 ? -11.306 6.630 -4.410 1.00 97.31 89 TRP A O 1
ATOM 705 N N . THR A 1 90 ? -9.191 6.918 -3.721 1.00 97.94 90 THR A N 1
ATOM 706 C CA . THR A 1 90 ? -8.989 8.109 -4.545 1.00 97.94 90 THR A CA 1
ATOM 707 C C . THR A 1 90 ? -8.941 7.743 -6.029 1.00 97.94 90 THR A C 1
ATOM 709 O O . THR A 1 90 ? -8.721 6.590 -6.414 1.00 97.94 90 THR A O 1
ATOM 712 N N . GLN A 1 91 ? -9.065 8.756 -6.887 1.00 97.81 91 GLN A N 1
ATOM 713 C CA . GLN A 1 91 ? -8.618 8.625 -8.272 1.00 97.81 91 GLN A CA 1
ATOM 714 C C . GLN A 1 91 ? -7.123 8.280 -8.311 1.00 97.81 91 GLN A C 1
ATOM 716 O O . GLN A 1 91 ? -6.372 8.623 -7.389 1.00 97.81 91 GLN A O 1
ATOM 721 N N . TRP A 1 92 ? -6.706 7.602 -9.379 1.00 97.88 92 TRP A N 1
ATOM 722 C CA . TRP A 1 92 ? -5.293 7.360 -9.653 1.00 97.88 92 TRP A CA 1
ATOM 723 C C . TRP A 1 92 ? -4.563 8.680 -9.890 1.00 97.88 92 TRP A C 1
ATOM 725 O O . TRP A 1 92 ? -5.067 9.561 -10.586 1.00 97.88 92 TRP A O 1
ATOM 735 N N . LYS A 1 93 ? -3.363 8.789 -9.333 1.00 98.12 93 LYS A N 1
ATOM 736 C CA . LYS A 1 93 ? -2.438 9.905 -9.515 1.00 98.12 93 LYS A CA 1
ATOM 737 C C . LYS A 1 93 ? -1.109 9.387 -10.039 1.00 98.12 93 LYS A C 1
ATOM 739 O O . LYS A 1 93 ? -0.779 8.222 -9.820 1.00 98.12 93 LYS A O 1
ATOM 744 N N . ASP A 1 94 ? -0.374 10.244 -10.735 1.00 98.31 94 ASP A N 1
ATOM 745 C CA . ASP A 1 94 ? 1.004 9.952 -11.127 1.00 98.31 94 ASP A CA 1
ATOM 746 C C . ASP A 1 94 ? 1.905 9.859 -9.895 1.00 98.31 94 ASP A C 1
ATOM 748 O O . ASP A 1 94 ? 1.616 10.470 -8.868 1.00 98.31 94 ASP A O 1
ATOM 752 N N . TRP A 1 95 ? 2.965 9.059 -9.995 1.00 96.88 95 TRP A N 1
ATOM 753 C CA . TRP A 1 95 ? 3.923 8.837 -8.917 1.00 96.88 95 TRP A CA 1
ATOM 754 C C . TRP A 1 95 ? 4.493 10.144 -8.353 1.00 96.88 95 TRP A C 1
ATOM 756 O O . TRP A 1 95 ? 4.945 11.017 -9.094 1.00 96.88 95 TRP A O 1
ATOM 766 N N . GLU A 1 96 ? 4.552 10.214 -7.025 1.00 98.06 96 GLU A N 1
ATOM 767 C CA . GLU A 1 96 ? 5.289 11.222 -6.273 1.00 98.06 96 GLU A CA 1
A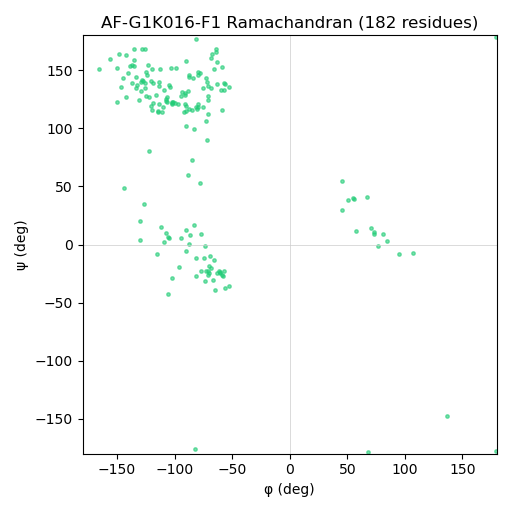TOM 768 C C . GLU A 1 96 ? 5.993 10.562 -5.081 1.00 98.06 96 GLU A C 1
ATOM 770 O O . GLU A 1 96 ? 5.544 9.538 -4.565 1.00 98.06 96 GLU A O 1
ATOM 775 N N . ASP A 1 97 ? 7.099 11.143 -4.614 1.00 97.50 97 ASP A N 1
ATOM 776 C CA . ASP A 1 97 ? 7.871 10.555 -3.510 1.00 97.50 97 ASP A CA 1
ATOM 777 C C . ASP A 1 97 ? 7.140 10.654 -2.165 1.00 97.50 97 ASP A C 1
ATOM 779 O O . ASP A 1 97 ? 7.385 9.875 -1.236 1.00 97.50 97 ASP A O 1
ATOM 783 N N . THR A 1 98 ? 6.260 11.643 -2.006 1.00 98.38 98 THR A N 1
ATOM 784 C CA . THR A 1 98 ? 5.534 11.890 -0.760 1.00 98.38 98 THR A CA 1
ATOM 785 C C . THR A 1 98 ? 4.177 12.520 -1.035 1.00 98.38 98 THR A C 1
ATOM 787 O O . THR A 1 98 ? 4.107 13.612 -1.585 1.00 98.38 98 THR A O 1
ATOM 790 N N . THR A 1 99 ? 3.113 11.862 -0.577 1.00 98.44 99 THR A N 1
ATOM 791 C CA . THR A 1 99 ? 1.743 12.376 -0.667 1.00 98.44 99 THR A CA 1
ATOM 792 C C . THR A 1 99 ? 1.372 13.127 0.604 1.00 98.44 99 THR A C 1
ATOM 794 O O . THR A 1 99 ? 1.494 12.580 1.702 1.00 98.44 99 THR A O 1
ATOM 797 N N . ILE A 1 100 ? 0.824 14.334 0.459 1.00 98.12 100 ILE A N 1
ATOM 798 C CA . ILE A 1 100 ? 0.065 15.002 1.525 1.00 98.12 100 ILE A CA 1
ATOM 799 C C . ILE A 1 100 ? -1.410 14.614 1.373 1.00 98.12 100 ILE A C 1
ATOM 801 O O . ILE A 1 100 ? -2.025 14.837 0.328 1.00 98.12 100 ILE A O 1
ATOM 805 N N . MET A 1 101 ? -1.979 14.007 2.409 1.00 97.31 101 MET A N 1
ATOM 806 C CA . MET A 1 101 ? -3.347 13.492 2.413 1.00 97.31 101 MET A CA 1
ATOM 807 C C . MET A 1 101 ? -4.305 14.472 3.093 1.00 97.31 101 MET A C 1
ATOM 809 O O . MET A 1 101 ? -3.924 15.250 3.969 1.00 97.31 101 MET A O 1
ATOM 813 N N . ASN A 1 102 ? -5.576 14.439 2.689 1.00 94.81 102 ASN A N 1
ATOM 814 C CA . ASN A 1 102 ? -6.601 15.270 3.310 1.00 94.81 102 ASN A CA 1
ATOM 815 C C . ASN A 1 102 ? -6.932 14.733 4.710 1.00 94.81 102 ASN A C 1
ATOM 817 O O . ASN A 1 102 ? -7.637 13.741 4.828 1.00 94.81 102 ASN A O 1
ATOM 821 N N . ALA A 1 103 ? -6.484 15.417 5.762 1.00 93.50 103 ALA A N 1
ATOM 822 C CA . ALA A 1 103 ? -6.711 15.015 7.152 1.00 93.50 103 ALA A CA 1
ATOM 823 C C . ALA A 1 103 ? -8.193 14.760 7.495 1.00 93.50 103 ALA A C 1
ATOM 825 O O . ALA A 1 103 ? -8.509 13.844 8.248 1.00 93.50 103 ALA A O 1
ATOM 826 N N . SER A 1 104 ? -9.115 15.538 6.914 1.00 92.88 104 SER A N 1
ATOM 827 C CA . SER A 1 104 ? -10.544 15.462 7.258 1.00 92.88 104 SER A CA 1
ATOM 828 C C . SER A 1 104 ? -11.195 14.115 6.933 1.00 92.88 104 SER A C 1
ATOM 830 O O . SER A 1 104 ? -12.177 13.760 7.576 1.00 92.88 104 SER A O 1
ATOM 832 N N . VAL A 1 105 ? -10.653 13.345 5.980 1.00 92.06 105 VAL A N 1
ATOM 833 C CA . VAL A 1 105 ? -11.250 12.054 5.593 1.00 92.06 105 VAL A CA 1
ATOM 834 C C . VAL A 1 105 ? -10.957 10.942 6.602 1.00 92.06 105 VAL A C 1
ATOM 836 O O . VAL A 1 105 ? -11.705 9.971 6.680 1.00 92.06 105 VAL A O 1
ATOM 839 N N . PHE A 1 106 ? -9.893 11.098 7.393 1.00 93.44 106 PHE A N 1
ATOM 840 C CA . PHE A 1 106 ? -9.503 10.142 8.429 1.00 93.44 106 PHE A CA 1
ATOM 841 C C . PHE A 1 106 ? -10.318 10.328 9.717 1.00 93.44 106 PHE A C 1
ATOM 843 O O . PHE A 1 106 ? -10.599 9.359 10.408 1.00 93.44 106 PHE A O 1
ATOM 850 N N . GLN A 1 107 ? -10.805 11.545 9.970 1.00 87.06 107 GLN A N 1
ATOM 851 C CA . GLN A 1 107 ? -11.537 11.937 11.183 1.00 87.06 107 GLN A CA 1
ATOM 852 C C . GLN A 1 107 ? -13.044 11.604 11.149 1.00 87.06 107 GLN A C 1
ATOM 854 O O . GLN A 1 107 ? -13.832 12.176 11.902 1.00 87.06 107 GLN A O 1
ATOM 859 N N . SER A 1 108 ? -13.476 10.721 10.245 1.00 89.56 108 SER A N 1
ATOM 860 C CA . SER A 1 108 ? -14.876 10.293 10.156 1.00 89.5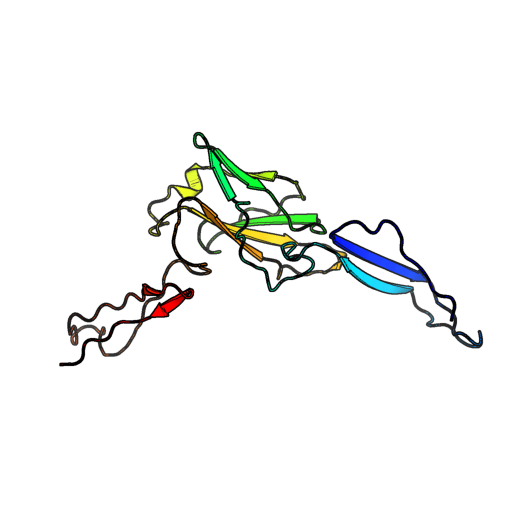6 108 SER A CA 1
ATOM 861 C C . SER A 1 108 ? -15.242 9.386 11.330 1.00 89.56 108 SER A C 1
ATOM 863 O O . SER A 1 108 ? -14.489 8.474 11.656 1.00 89.56 108 SER A O 1
ATOM 865 N N . SER A 1 109 ? -16.443 9.544 11.897 1.00 87.31 109 SER A N 1
ATOM 866 C CA . SER A 1 109 ? -16.960 8.616 12.914 1.00 87.31 109 SER A CA 1
ATOM 867 C C . SER A 1 109 ? -17.213 7.200 12.380 1.00 87.31 109 SER A C 1
ATOM 869 O O . SER A 1 109 ? -17.413 6.281 13.165 1.00 87.31 109 SER A O 1
ATOM 871 N N . GLU A 1 110 ? -17.220 7.011 11.057 1.00 89.00 110 GLU A N 1
ATOM 872 C CA . GLU A 1 110 ? -17.266 5.684 10.426 1.00 89.00 110 GLU A CA 1
ATOM 873 C C . GLU A 1 110 ? -15.948 4.910 10.589 1.00 89.00 110 GLU A C 1
ATOM 875 O O . GLU A 1 110 ? -15.946 3.679 10.545 1.00 89.00 110 GLU A O 1
ATOM 880 N N . ASN A 1 111 ? -14.835 5.613 10.821 1.00 92.62 111 ASN A N 1
ATOM 881 C CA . ASN A 1 111 ? -13.543 5.015 11.137 1.00 92.62 111 ASN A CA 1
ATOM 882 C C . ASN A 1 111 ? -13.477 4.739 12.644 1.00 92.62 111 ASN A C 1
ATOM 884 O O . ASN A 1 111 ? -12.816 5.439 13.401 1.00 92.62 111 ASN A O 1
ATOM 888 N N . PHE A 1 112 ? -14.223 3.732 13.092 1.00 91.69 112 PHE A N 1
ATOM 889 C CA . PHE A 1 112 ? -14.416 3.419 14.514 1.00 91.69 112 PHE A CA 1
ATOM 890 C C . PHE A 1 112 ? -13.199 2.772 15.208 1.00 91.69 112 PHE A C 1
ATOM 892 O O . PHE A 1 112 ? -13.280 2.433 16.387 1.00 91.69 112 PHE A O 1
ATOM 899 N N . TRP A 1 113 ? -12.110 2.522 14.481 1.00 92.62 113 TRP A N 1
ATOM 900 C CA . TRP A 1 113 ? -10.914 1.839 14.978 1.00 92.62 113 TRP A CA 1
ATOM 901 C C . TRP A 1 113 ? -9.896 2.819 15.572 1.00 92.62 113 TRP A C 1
ATOM 903 O O . TRP A 1 113 ? -9.870 3.998 15.233 1.00 92.62 113 TRP A O 1
ATOM 913 N N . ASP A 1 114 ? -9.012 2.310 16.431 1.00 92.25 114 ASP A N 1
ATOM 914 C CA . ASP A 1 114 ? -7.952 3.120 17.035 1.00 92.25 114 ASP A CA 1
ATOM 915 C C . ASP A 1 114 ? -6.911 3.556 16.004 1.00 92.25 114 ASP A C 1
ATOM 917 O O . ASP A 1 114 ? -6.414 2.725 15.239 1.00 92.25 114 ASP A O 1
ATOM 921 N N . GLY A 1 115 ? -6.522 4.831 16.046 1.00 94.31 115 GLY A N 1
ATOM 922 C CA . GLY A 1 115 ? -5.545 5.419 15.130 1.00 94.31 115 GLY A CA 1
ATOM 923 C C . GLY A 1 115 ? -6.041 5.510 13.684 1.00 94.31 115 GLY A C 1
ATOM 924 O O . GLY A 1 115 ? -7.153 5.117 13.346 1.00 94.31 115 GLY A O 1
ATOM 925 N N . ASP A 1 116 ? -5.180 6.009 12.806 1.00 96.06 116 ASP A N 1
ATOM 926 C CA . ASP A 1 116 ? -5.491 6.200 11.395 1.00 96.06 116 ASP A CA 1
ATOM 927 C C . ASP A 1 116 ? -4.836 5.114 10.548 1.00 96.06 116 ASP A C 1
ATOM 929 O O . ASP A 1 116 ? -3.651 4.824 10.714 1.00 96.06 116 ASP A O 1
ATOM 933 N N . HIS A 1 117 ? -5.593 4.562 9.600 1.00 97.00 117 HIS A N 1
ATOM 934 C CA . HIS A 1 117 ? -5.129 3.518 8.694 1.00 97.00 117 HIS A CA 1
ATOM 935 C C . HIS A 1 117 ? -5.190 3.989 7.245 1.00 97.00 117 HIS A C 1
ATOM 937 O O . HIS A 1 117 ? -6.174 4.595 6.818 1.00 97.00 117 HIS A O 1
ATOM 943 N N . VAL A 1 118 ? -4.169 3.657 6.460 1.00 97.94 118 VAL A N 1
ATOM 944 C CA . VAL A 1 118 ? -4.151 3.917 5.022 1.00 97.94 118 VAL A CA 1
ATOM 945 C C . VAL A 1 118 ? -3.706 2.683 4.248 1.00 97.94 118 VAL A C 1
ATOM 947 O O . VAL A 1 118 ? -2.736 2.018 4.603 1.00 97.94 118 VAL A O 1
ATOM 950 N N . MET A 1 119 ? -4.397 2.414 3.144 1.00 98.31 119 MET A N 1
ATOM 951 C CA . MET A 1 119 ? -3.950 1.482 2.112 1.00 98.31 119 MET A CA 1
ATOM 952 C C . MET A 1 119 ? -3.504 2.283 0.903 1.00 98.31 119 MET A C 1
ATOM 954 O O . MET A 1 119 ? -4.277 3.086 0.385 1.00 98.31 119 MET A O 1
ATOM 958 N N . VAL A 1 120 ? -2.294 2.050 0.410 1.00 98.31 120 VAL A N 1
ATOM 959 C CA . VAL A 1 120 ? -1.797 2.657 -0.826 1.00 98.31 120 VAL A CA 1
ATOM 960 C C . VAL A 1 120 ? -1.602 1.567 -1.863 1.00 98.31 120 VAL A C 1
ATOM 962 O O . VAL A 1 120 ? -0.843 0.629 -1.645 1.00 98.31 120 VAL A O 1
ATOM 965 N N . GLN A 1 121 ? -2.293 1.696 -2.990 1.00 98.12 121 GLN A N 1
ATOM 966 C CA . GLN A 1 121 ? -2.205 0.777 -4.115 1.00 98.12 121 GLN A CA 1
ATOM 967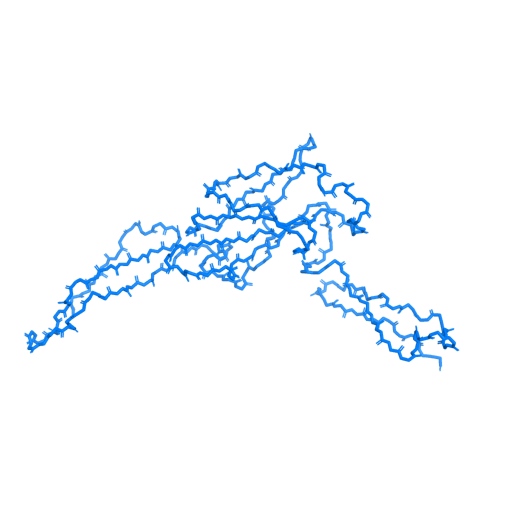 C C . GLN A 1 121 ? -1.391 1.405 -5.238 1.00 98.12 121 GLN A C 1
ATOM 969 O O . GLN A 1 121 ? -1.583 2.576 -5.574 1.00 98.12 121 GLN A O 1
ATOM 974 N N . TYR A 1 122 ? -0.524 0.602 -5.842 1.00 97.81 122 TYR A N 1
ATOM 975 C CA . TYR A 1 122 ? 0.414 1.028 -6.868 1.00 97.81 122 TYR A CA 1
ATOM 976 C C . TYR A 1 122 ? 0.179 0.295 -8.183 1.00 97.81 122 TYR A C 1
ATOM 978 O O . TYR A 1 122 ? -0.281 -0.849 -8.217 1.00 97.81 122 TYR A O 1
ATOM 986 N N . TRP A 1 123 ? 0.522 0.967 -9.276 1.00 96.38 123 TRP A N 1
ATOM 987 C CA . TRP A 1 123 ? 0.439 0.420 -10.620 1.00 96.38 123 TRP A CA 1
ATOM 988 C C . TRP A 1 123 ? 1.641 0.851 -11.459 1.00 96.38 123 TRP A C 1
ATOM 990 O O . TRP A 1 123 ? 2.173 1.951 -11.301 1.00 96.38 123 TRP A O 1
ATOM 1000 N N . ASN A 1 124 ? 2.050 -0.029 -12.368 1.00 93.38 124 ASN A N 1
ATOM 1001 C CA . ASN A 1 124 ? 3.080 0.226 -13.366 1.00 93.38 124 ASN A CA 1
ATOM 1002 C C . ASN A 1 124 ? 2.748 -0.527 -14.660 1.00 93.38 124 ASN A C 1
ATOM 1004 O O . ASN A 1 124 ? 2.422 -1.721 -14.608 1.00 93.38 124 ASN A O 1
ATOM 1008 N N . GLN A 1 125 ? 2.898 0.144 -15.803 1.00 91.25 125 GLN A N 1
ATOM 1009 C CA . GLN A 1 125 ? 2.599 -0.398 -17.127 1.00 91.25 125 GLN A CA 1
ATOM 1010 C C . GLN A 1 125 ? 3.360 -1.692 -17.439 1.00 91.25 125 GLN A C 1
ATOM 1012 O O . GLN A 1 125 ? 2.787 -2.595 -18.041 1.00 91.25 125 GLN A O 1
ATOM 1017 N N . ALA A 1 126 ? 4.620 -1.828 -17.021 1.00 88.81 126 ALA A N 1
ATOM 1018 C CA . ALA A 1 126 ? 5.424 -3.021 -17.294 1.00 88.81 126 ALA A CA 1
ATOM 1019 C C . ALA A 1 126 ? 4.952 -4.260 -16.517 1.00 88.81 126 ALA A C 1
ATOM 1021 O O . ALA A 1 126 ? 5.194 -5.386 -16.943 1.00 88.81 126 ALA A O 1
ATOM 1022 N N . THR A 1 127 ? 4.273 -4.071 -15.381 1.00 86.69 127 THR A N 1
ATOM 1023 C CA . THR A 1 127 ? 3.713 -5.183 -14.592 1.00 86.69 127 THR A CA 1
ATOM 1024 C C . THR A 1 127 ? 2.241 -5.463 -14.883 1.00 86.69 127 THR A C 1
ATOM 1026 O O . THR A 1 127 ? 1.770 -6.541 -14.528 1.00 86.69 127 THR A O 1
ATOM 1029 N N . LEU A 1 128 ? 1.516 -4.499 -15.474 1.00 85.81 128 LEU A N 1
ATOM 1030 C CA . LEU A 1 128 ? 0.062 -4.530 -15.704 1.00 85.81 128 LEU A CA 1
ATOM 1031 C C . LEU A 1 128 ? -0.754 -5.008 -14.487 1.00 85.81 128 LEU A C 1
ATOM 1033 O O . LEU A 1 128 ? -1.831 -5.582 -14.633 1.00 85.81 128 LEU A O 1
ATOM 1037 N N . SER A 1 129 ? -0.249 -4.769 -13.276 1.00 85.38 129 SER A N 1
ATOM 1038 C CA . SER A 1 129 ? -0.811 -5.314 -12.045 1.00 85.38 129 SER A CA 1
ATOM 1039 C C . SER A 1 129 ? -1.081 -4.219 -11.026 1.00 85.38 129 SER A C 1
ATOM 1041 O O . SER A 1 129 ? -0.292 -3.290 -10.853 1.00 85.38 129 SER A O 1
ATOM 1043 N N . VAL A 1 130 ? -2.205 -4.375 -10.331 1.00 84.75 130 VAL A N 1
ATOM 1044 C CA . VAL A 1 130 ? -2.624 -3.565 -9.178 1.00 84.75 130 VAL A CA 1
ATOM 1045 C C . VAL A 1 130 ? -2.511 -4.344 -7.862 1.00 84.75 130 VAL A C 1
ATOM 1047 O O . VAL A 1 130 ? -3.007 -3.895 -6.833 1.00 84.75 130 VAL A O 1
ATOM 1050 N N . ALA A 1 131 ? -1.885 -5.525 -7.880 1.00 87.62 131 ALA A N 1
ATOM 1051 C CA . ALA A 1 131 ? -1.731 -6.370 -6.694 1.00 87.62 131 ALA A CA 1
ATOM 1052 C C . ALA A 1 131 ? -0.768 -5.778 -5.647 1.00 87.62 131 ALA A C 1
ATOM 1054 O O . ALA A 1 131 ? -0.679 -6.286 -4.538 1.00 87.62 131 ALA A O 1
ATOM 1055 N N . HIS A 1 132 ? -0.049 -4.708 -5.989 1.00 94.81 132 HIS A N 1
ATOM 1056 C CA . HIS A 1 132 ? 0.912 -4.058 -5.110 1.00 94.81 132 HIS A CA 1
ATOM 1057 C C . HIS A 1 132 ? 0.187 -3.078 -4.181 1.00 94.81 132 HIS A C 1
ATOM 1059 O O . HIS A 1 132 ? -0.148 -1.960 -4.584 1.00 94.81 132 HIS A O 1
ATOM 1065 N N . VAL A 1 133 ? -0.070 -3.501 -2.944 1.00 96.94 133 VAL A N 1
ATOM 1066 C CA . VAL A 1 133 ? -0.750 -2.700 -1.919 1.00 96.94 133 VAL A CA 1
ATOM 1067 C C . VAL A 1 133 ? 0.113 -2.648 -0.665 1.00 96.94 133 VAL A C 1
ATOM 1069 O O . VAL A 1 133 ? 0.708 -3.644 -0.279 1.00 96.94 133 VAL A O 1
ATOM 1072 N N . VAL A 1 134 ? 0.197 -1.480 -0.033 1.00 97.62 134 VAL A N 1
ATOM 1073 C CA . VAL A 1 134 ? 0.837 -1.310 1.276 1.00 97.62 134 VAL A CA 1
ATOM 1074 C C . VAL A 1 134 ? -0.170 -0.734 2.252 1.00 97.62 134 VAL A C 1
ATOM 1076 O O . VAL A 1 134 ? -0.758 0.314 1.992 1.00 97.62 134 VAL A O 1
ATOM 1079 N N . HIS A 1 135 ? -0.323 -1.406 3.381 1.00 97.94 135 HIS A N 1
ATOM 1080 C CA . HIS A 1 135 ? -1.019 -0.924 4.562 1.00 97.94 135 HIS A CA 1
ATOM 1081 C C . HIS A 1 135 ? -0.054 -0.140 5.452 1.00 97.94 135 HIS A C 1
ATOM 1083 O O . HIS A 1 135 ? 1.117 -0.500 5.566 1.00 97.94 135 HIS A O 1
ATOM 1089 N N . ALA A 1 136 ? -0.529 0.915 6.098 1.00 97.69 136 ALA A N 1
ATOM 1090 C CA . ALA A 1 136 ? 0.226 1.622 7.121 1.00 97.69 136 ALA A CA 1
ATOM 1091 C C . ALA A 1 136 ? -0.720 2.244 8.142 1.00 97.69 136 ALA A C 1
ATOM 1093 O O . ALA A 1 136 ? -1.832 2.653 7.804 1.00 97.69 136 ALA A O 1
ATOM 1094 N N . ASP A 1 137 ? -0.229 2.386 9.365 1.00 96.75 137 ASP A N 1
ATOM 1095 C CA . ASP A 1 137 ? -0.974 2.979 10.462 1.00 96.75 137 ASP A CA 1
ATOM 1096 C C . ASP A 1 137 ? -0.206 4.145 11.095 1.00 96.75 137 ASP A C 1
ATOM 1098 O O . ASP A 1 137 ? 1.026 4.151 11.147 1.00 96.75 137 ASP A O 1
ATOM 1102 N N . ALA A 1 138 ? -0.948 5.131 11.594 1.00 95.69 138 ALA A N 1
ATOM 1103 C CA . ALA A 1 138 ? -0.438 6.245 12.381 1.00 95.69 138 ALA A CA 1
ATOM 1104 C C . ALA A 1 138 ? -1.265 6.390 13.665 1.00 95.69 138 ALA A C 1
ATOM 1106 O O . ALA A 1 138 ? -2.490 6.380 13.634 1.00 95.69 138 ALA A O 1
ATOM 1107 N N . GLY A 1 139 ? -0.599 6.515 14.816 1.00 92.88 139 GLY A N 1
ATOM 1108 C CA . GLY A 1 139 ? -1.286 6.619 16.113 1.00 92.88 139 GLY A CA 1
ATOM 1109 C C . GLY A 1 139 ? -1.909 5.312 16.625 1.00 92.88 139 GLY A C 1
ATOM 1110 O O . GLY A 1 139 ? -2.635 5.343 17.611 1.00 92.88 139 GLY A O 1
ATOM 1111 N N . TYR A 1 140 ? -1.608 4.174 15.996 1.00 93.25 140 TYR A N 1
ATOM 1112 C CA . TYR A 1 140 ? -1.994 2.838 16.447 1.00 93.25 140 TYR A CA 1
ATOM 1113 C C . TYR A 1 140 ? -0.761 2.075 16.948 1.00 93.25 140 TYR A C 1
ATOM 1115 O O . TYR A 1 140 ? 0.283 2.081 16.296 1.00 93.25 140 TYR A O 1
ATOM 1123 N N . SER A 1 141 ? -0.871 1.445 18.119 1.00 90.38 141 SER A N 1
ATOM 1124 C CA . SER A 1 141 ? 0.228 0.738 18.798 1.00 90.38 141 SER A CA 1
ATOM 1125 C C . SER A 1 141 ? 0.086 -0.786 18.796 1.00 90.38 141 SER A C 1
ATOM 1127 O O . SER A 1 141 ? 0.910 -1.470 19.405 1.00 90.38 141 SER A O 1
ATOM 1129 N N . GLY A 1 142 ? -0.961 -1.318 18.164 1.00 89.62 142 GLY A N 1
ATOM 1130 C CA . GLY A 1 142 ? -1.195 -2.755 18.096 1.00 89.62 142 GLY A CA 1
ATOM 1131 C C . GLY A 1 142 ? -0.401 -3.463 16.987 1.00 89.62 142 GLY A C 1
ATOM 1132 O O . GLY A 1 142 ? 0.427 -2.846 16.309 1.00 89.62 142 GLY A O 1
ATOM 1133 N N . PRO A 1 143 ? -0.636 -4.774 16.812 1.00 91.12 143 PRO A N 1
ATOM 1134 C CA . PRO A 1 143 ? -0.005 -5.582 15.770 1.00 91.12 143 PRO A CA 1
ATOM 1135 C C . PRO A 1 143 ? -0.404 -5.138 14.360 1.00 91.12 143 PRO A C 1
ATOM 1137 O O . PRO A 1 143 ? -1.357 -4.398 14.163 1.00 91.12 143 PRO A O 1
ATOM 1140 N N . THR A 1 144 ? 0.283 -5.636 13.333 1.00 91.88 144 THR A N 1
ATOM 1141 C CA . THR A 1 144 ? -0.079 -5.319 11.944 1.00 91.88 144 THR A CA 1
ATOM 1142 C C . THR A 1 144 ? -1.511 -5.759 11.619 1.00 91.88 144 THR A C 1
ATOM 1144 O O . THR A 1 144 ? -1.876 -6.910 11.877 1.00 91.88 144 THR A O 1
ATOM 1147 N N . ARG A 1 145 ? -2.304 -4.887 10.987 1.00 91.44 145 ARG A N 1
ATOM 1148 C CA . ARG A 1 145 ? -3.711 -5.155 10.643 1.00 91.44 145 ARG A CA 1
ATOM 1149 C C . ARG A 1 145 ? -4.031 -4.861 9.175 1.00 91.44 145 ARG A C 1
ATOM 1151 O O . ARG A 1 145 ? -3.585 -3.871 8.608 1.00 91.44 145 ARG A O 1
ATOM 1158 N N . LYS A 1 146 ? -4.836 -5.728 8.556 1.00 92.00 146 LYS A N 1
ATOM 1159 C CA . LYS A 1 146 ? -5.301 -5.586 7.154 1.00 92.00 146 LYS A CA 1
ATOM 1160 C C . LYS A 1 146 ? -6.809 -5.381 7.036 1.00 92.00 146 LYS A C 1
ATOM 1162 O O . LYS A 1 146 ? -7.317 -5.104 5.956 1.00 92.00 146 LYS A O 1
ATOM 1167 N N . VAL A 1 147 ? -7.511 -5.523 8.153 1.00 92.88 147 VAL A N 1
ATOM 1168 C CA . VAL A 1 147 ? -8.946 -5.293 8.306 1.00 92.88 147 VAL A CA 1
ATOM 1169 C C . VAL A 1 147 ? -9.165 -4.504 9.597 1.00 92.88 147 VAL A C 1
ATOM 1171 O O . VAL A 1 147 ? -8.341 -4.622 10.510 1.00 92.88 147 VAL A O 1
ATOM 1174 N N . PRO A 1 148 ? -10.252 -3.724 9.703 1.00 92.88 148 PRO A N 1
ATOM 1175 C CA . PRO A 1 148 ? -10.511 -2.941 10.907 1.00 92.88 148 PRO A CA 1
ATOM 1176 C C . PRO A 1 148 ? -10.967 -3.820 12.077 1.00 92.88 148 PRO A C 1
ATOM 1178 O O . PRO A 1 148 ? -10.719 -3.487 13.231 1.00 92.88 148 PRO A O 1
ATOM 1181 N N . GLN A 1 149 ? -11.663 -4.925 11.787 1.00 91.81 149 GLN A N 1
ATOM 1182 C CA . GLN A 1 149 ? -12.302 -5.779 12.784 1.00 91.81 149 GLN A CA 1
ATOM 1183 C C . GLN A 1 149 ? -12.706 -7.124 12.166 1.00 91.81 149 GLN A C 1
ATOM 1185 O O . GLN A 1 149 ? -13.065 -7.175 10.987 1.00 91.81 149 GLN A O 1
ATOM 1190 N N . PHE A 1 150 ? -12.741 -8.185 12.975 1.00 92.31 150 PHE A N 1
ATOM 1191 C CA . PHE A 1 150 ? -13.495 -9.400 12.666 1.00 92.31 150 PHE A CA 1
ATOM 1192 C C . PHE A 1 150 ? -14.653 -9.595 13.645 1.00 92.31 150 PHE A C 1
ATOM 1194 O O . PHE A 1 150 ? -14.525 -9.370 14.850 1.00 92.31 150 PHE A O 1
ATOM 1201 N N . LEU A 1 151 ? -15.786 -10.042 13.101 1.00 91.12 151 LEU A N 1
ATOM 1202 C CA . LEU A 1 151 ? -16.984 -10.391 13.854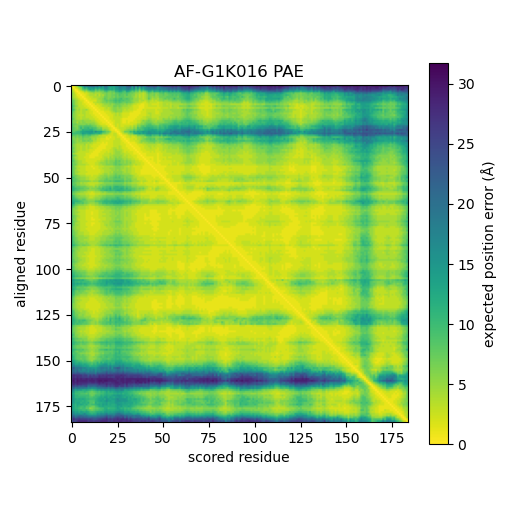 1.00 91.12 151 LEU A CA 1
ATOM 1203 C C . LEU A 1 151 ? -17.321 -11.859 13.597 1.00 91.12 151 LEU A C 1
ATOM 1205 O O . LEU A 1 151 ? -17.601 -12.246 12.462 1.00 91.12 151 LEU A O 1
ATOM 1209 N N . ALA A 1 152 ? -17.332 -12.666 14.652 1.00 89.69 152 ALA A N 1
ATOM 1210 C CA . ALA A 1 152 ? -17.809 -14.036 14.594 1.00 89.69 152 ALA A CA 1
ATOM 1211 C C . ALA A 1 152 ? -19.343 -14.054 14.544 1.00 89.69 152 ALA A C 1
ATOM 1213 O O . ALA A 1 152 ? -20.020 -13.350 15.296 1.00 89.69 152 ALA A O 1
ATOM 1214 N N . ARG A 1 153 ? -19.916 -14.864 13.657 1.00 86.31 153 ARG A N 1
ATOM 1215 C CA . ARG A 1 153 ? -21.367 -15.049 13.516 1.00 86.31 153 ARG A CA 1
ATOM 1216 C C . ARG A 1 153 ? -21.692 -16.532 13.611 1.00 86.31 153 ARG A C 1
ATOM 1218 O O . ARG A 1 153 ? -21.009 -17.341 12.987 1.00 86.31 153 ARG A O 1
ATOM 1225 N N . GLY A 1 154 ? -22.721 -16.880 14.373 1.00 82.38 154 GLY A N 1
ATOM 1226 C CA . GLY A 1 154 ? -23.172 -18.257 14.517 1.00 82.38 154 GLY A CA 1
ATOM 1227 C C . GLY A 1 154 ? -24.360 -18.393 15.471 1.00 82.38 154 GLY A C 1
ATOM 1228 O O . GLY A 1 154 ? -24.813 -17.404 16.034 1.00 82.38 154 GLY A O 1
ATOM 1229 N N . PRO A 1 155 ? -24.831 -19.626 15.724 1.00 79.62 155 PRO A N 1
ATOM 1230 C CA . PRO A 1 155 ? -26.039 -19.857 16.523 1.00 79.62 155 PRO A CA 1
ATOM 1231 C C . PRO A 1 155 ? -26.009 -19.259 17.942 1.00 79.62 155 PRO A C 1
ATOM 1233 O O . PRO A 1 155 ? -27.055 -19.013 18.528 1.00 79.62 155 PRO A O 1
ATOM 1236 N N . PHE A 1 156 ? -24.817 -19.011 18.496 1.00 77.75 156 PHE A N 1
ATOM 1237 C CA . PHE A 1 156 ? -24.614 -18.416 19.822 1.00 77.75 156 PHE A CA 1
ATOM 1238 C C . PHE A 1 156 ? -24.897 -16.904 19.888 1.00 77.75 156 PHE A C 1
ATOM 1240 O O . PHE A 1 156 ? -24.914 -16.342 20.979 1.00 77.75 156 PHE A O 1
ATOM 1247 N N . ASN A 1 157 ? -25.066 -16.236 18.741 1.00 74.19 157 ASN A N 1
ATOM 1248 C CA . ASN A 1 157 ? -25.403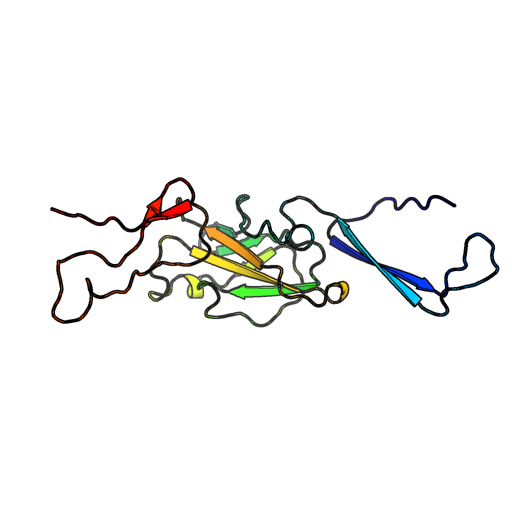 -14.814 18.660 1.00 74.19 157 ASN A CA 1
ATOM 1249 C C . ASN A 1 157 ? -26.587 -14.522 17.725 1.00 74.19 157 ASN A C 1
ATOM 1251 O O . ASN A 1 157 ? -26.776 -13.381 17.296 1.00 74.19 157 ASN A O 1
ATOM 1255 N N . ASP A 1 158 ? -27.404 -15.546 17.460 1.00 71.69 158 ASP A N 1
ATOM 1256 C CA . ASP A 1 158 ? -28.688 -15.403 16.782 1.00 71.69 158 ASP A CA 1
ATOM 1257 C C . ASP A 1 158 ? -29.774 -14.901 17.744 1.00 71.69 158 ASP A C 1
ATOM 1259 O O . ASP A 1 158 ? -29.786 -15.178 18.948 1.00 71.69 158 ASP A O 1
ATOM 1263 N N . TRP A 1 159 ? -30.723 -14.147 17.189 1.00 61.00 159 TRP A N 1
ATOM 1264 C CA . TRP A 1 159 ? -31.820 -13.545 17.942 1.00 61.00 159 TRP A CA 1
ATOM 1265 C C . TRP A 1 159 ? -32.646 -14.628 18.660 1.00 61.00 159 TRP A C 1
ATOM 1267 O O . TRP A 1 159 ? -33.262 -15.477 18.018 1.00 61.00 159 TRP A O 1
ATOM 1277 N N . GLY A 1 160 ? -32.644 -14.601 19.997 1.00 60.69 160 GLY A N 1
ATOM 1278 C CA . GLY A 1 160 ? -33.291 -15.607 20.854 1.00 60.69 160 GLY A CA 1
ATOM 1279 C C . GLY A 1 160 ? -32.335 -16.562 21.586 1.00 60.69 160 GLY A C 1
ATOM 1280 O O . GLY A 1 160 ? -32.792 -17.291 22.462 1.00 60.69 160 GLY A O 1
ATOM 1281 N N . PHE A 1 161 ? -31.031 -16.520 21.288 1.00 56.72 161 PHE A N 1
ATOM 1282 C CA . PHE A 1 161 ? -29.976 -17.329 21.920 1.00 56.72 161 PHE A CA 1
ATOM 1283 C C . PHE A 1 161 ? -28.820 -16.470 22.466 1.00 56.72 161 PHE A C 1
ATOM 1285 O O . PHE A 1 161 ? -27.664 -16.881 22.426 1.00 56.72 161 PHE A O 1
ATOM 1292 N N . ASP A 1 162 ? -29.113 -15.270 22.977 1.00 55.72 162 ASP A N 1
ATOM 1293 C CA . ASP A 1 162 ? -28.085 -14.370 23.512 1.00 55.72 162 ASP A CA 1
ATOM 1294 C C . ASP A 1 162 ? -27.531 -14.899 24.846 1.00 55.72 162 ASP A C 1
ATOM 1296 O O . ASP A 1 162 ? -28.046 -14.607 25.925 1.00 55.72 162 ASP A O 1
ATOM 1300 N N . GLN A 1 163 ? -26.480 -15.719 24.769 1.00 58.59 163 GLN A N 1
ATOM 1301 C CA . GLN A 1 163 ? -25.701 -16.139 25.936 1.00 58.59 163 GLN A CA 1
ATOM 1302 C C . GLN A 1 163 ? -24.733 -15.044 26.427 1.00 58.59 163 GLN A C 1
ATOM 1304 O O . GLN A 1 163 ? -23.887 -15.318 27.275 1.00 58.59 163 GLN A O 1
ATOM 1309 N N . GLY A 1 164 ? -24.817 -13.810 25.910 1.00 63.22 164 GLY A N 1
ATOM 1310 C CA . GLY A 1 164 ? -23.922 -12.711 26.274 1.00 63.22 164 GLY A CA 1
ATOM 1311 C C . GLY A 1 164 ? -22.489 -12.881 25.761 1.00 63.22 164 GLY A C 1
ATOM 1312 O O . GLY A 1 164 ? -21.585 -12.184 26.222 1.00 63.22 164 GLY A O 1
ATOM 1313 N N . ILE A 1 165 ? -22.257 -13.808 24.825 1.00 72.62 165 ILE A N 1
ATOM 1314 C CA . ILE A 1 165 ? -20.936 -14.063 24.244 1.00 72.62 165 ILE A CA 1
ATOM 1315 C C . ILE A 1 165 ? -20.656 -12.991 23.189 1.00 72.62 165 ILE A C 1
ATOM 1317 O O . ILE A 1 165 ? -21.363 -12.882 22.184 1.00 72.62 165 ILE A O 1
ATOM 1321 N N . SER A 1 166 ? -19.604 -12.201 23.412 1.00 80.38 166 SER A N 1
ATOM 1322 C CA . SER A 1 166 ? -19.160 -11.184 22.458 1.00 80.38 166 SER A CA 1
ATOM 1323 C C . SER A 1 166 ? -18.860 -11.813 21.097 1.00 80.38 166 SER A C 1
ATOM 1325 O O . SER A 1 166 ? -18.158 -12.813 21.007 1.00 80.38 166 SER A O 1
ATOM 1327 N N . SER A 1 167 ? -19.353 -11.205 20.016 1.00 86.50 167 SER A N 1
ATOM 1328 C CA . SER A 1 167 ? -18.977 -11.578 18.645 1.00 86.50 167 SER A CA 1
ATOM 1329 C C . SER A 1 167 ? -17.646 -10.975 18.195 1.00 86.50 167 SER A C 1
ATOM 1331 O O . SER A 1 167 ? -17.161 -11.297 17.112 1.00 86.50 167 SER A O 1
ATOM 1333 N N . LEU A 1 168 ? -17.113 -10.020 18.957 1.00 89.38 168 LEU A N 1
ATOM 1334 C CA . LEU A 1 168 ? -15.940 -9.251 18.573 1.00 89.38 168 LEU A CA 1
ATOM 1335 C C . LEU A 1 168 ? -14.667 -10.057 18.824 1.00 89.38 168 LEU A C 1
ATOM 1337 O O . LEU A 1 168 ? -14.379 -10.409 19.965 1.00 89.38 168 LEU A O 1
ATOM 1341 N N . MET A 1 169 ? -13.900 -10.294 17.761 1.00 92.06 169 MET A N 1
ATOM 1342 C CA . MET A 1 169 ? -12.560 -10.862 17.870 1.00 92.06 169 MET A CA 1
ATOM 1343 C C . MET A 1 169 ? -11.549 -9.785 18.274 1.00 92.06 169 MET A C 1
ATOM 1345 O O . MET A 1 169 ? -11.654 -8.633 17.847 1.00 92.06 169 MET A O 1
ATOM 1349 N N . THR A 1 170 ? -10.542 -10.164 19.052 1.00 90.62 170 THR A N 1
ATOM 1350 C CA . THR A 1 170 ? -9.418 -9.304 19.447 1.00 90.62 170 THR A CA 1
ATOM 1351 C C . THR A 1 170 ? -8.129 -9.806 18.814 1.00 90.62 170 THR A C 1
ATOM 1353 O O . THR A 1 170 ? -7.996 -10.989 18.512 1.00 90.62 170 THR A O 1
ATOM 1356 N N . GLN A 1 171 ? -7.179 -8.906 18.558 1.00 90.38 171 GLN A N 1
ATOM 1357 C CA . GLN A 1 171 ? -5.881 -9.287 18.009 1.00 90.38 171 GLN A CA 1
ATOM 1358 C C . GLN A 1 171 ? -4.871 -9.481 19.148 1.00 90.38 171 GLN A C 1
ATOM 1360 O O . GLN A 1 171 ? -4.713 -8.593 19.987 1.00 90.38 171 GLN A O 1
ATOM 1365 N N . ASN A 1 172 ? -4.194 -10.628 19.184 1.00 88.62 172 ASN A N 1
ATOM 1366 C CA . ASN A 1 172 ? -3.155 -10.927 20.169 1.00 88.62 172 ASN A CA 1
ATOM 1367 C C . ASN A 1 172 ? -1.800 -10.296 19.779 1.00 88.62 172 ASN A C 1
ATOM 1369 O O . ASN A 1 172 ? -1.661 -9.707 18.707 1.00 88.62 172 ASN A O 1
ATOM 1373 N N . SER A 1 173 ? -0.773 -10.430 20.626 1.00 87.44 173 SER A N 1
ATOM 1374 C CA . SER A 1 173 ? 0.560 -9.847 20.376 1.00 87.44 173 SER A CA 1
ATOM 1375 C C . SER A 1 173 ? 1.254 -10.363 19.112 1.00 87.44 173 SER A C 1
ATOM 1377 O O . SER A 1 173 ? 2.105 -9.665 18.565 1.00 87.44 173 SER A O 1
ATOM 1379 N N . ASP A 1 174 ? 0.878 -11.551 18.640 1.00 86.06 174 ASP A N 1
ATOM 1380 C CA . ASP A 1 174 ? 1.425 -12.179 17.435 1.00 86.06 174 ASP A CA 1
ATOM 1381 C C . ASP A 1 174 ? 0.669 -11.753 16.163 1.00 86.06 174 ASP A C 1
ATOM 1383 O O . ASP A 1 174 ? 0.986 -12.194 15.058 1.00 86.06 174 ASP A O 1
ATOM 1387 N N . GLY A 1 175 ? -0.342 -10.885 16.295 1.00 85.19 175 GLY A N 1
ATOM 1388 C CA . GLY A 1 175 ? -1.166 -10.419 15.184 1.00 85.19 175 GLY A CA 1
ATOM 1389 C C . GLY A 1 175 ? -2.274 -11.389 14.771 1.00 85.19 175 GLY A C 1
ATOM 1390 O O . GLY A 1 175 ? -2.929 -11.157 13.749 1.00 85.19 175 GLY A O 1
ATOM 1391 N N . LEU A 1 176 ? -2.517 -12.450 15.543 1.00 89.75 176 LEU A N 1
ATOM 1392 C CA . LEU A 1 176 ? -3.604 -13.395 15.299 1.00 89.75 176 LEU A CA 1
ATOM 1393 C C . LEU A 1 176 ? -4.904 -12.875 15.908 1.00 89.75 176 LEU A C 1
ATOM 1395 O O . LEU A 1 176 ? -4.898 -12.268 16.975 1.00 89.75 176 LEU A O 1
ATOM 1399 N N . TRP A 1 177 ? -6.019 -13.119 15.224 1.00 91.44 177 TRP A N 1
ATOM 1400 C CA . TRP A 1 177 ? -7.342 -12.765 15.724 1.00 91.44 177 TRP A CA 1
ATOM 1401 C C . TRP A 1 177 ? -7.941 -13.929 16.504 1.00 91.44 177 TRP A C 1
ATOM 1403 O O . TRP A 1 177 ? -8.030 -15.044 15.990 1.00 91.44 177 TRP A O 1
ATOM 1413 N N . GLU A 1 178 ? -8.392 -13.650 17.719 1.00 91.50 178 GLU A N 1
ATOM 1414 C CA . GLU A 1 178 ? -8.912 -14.625 18.667 1.00 91.50 178 GLU A CA 1
ATOM 1415 C C . GLU A 1 178 ? -10.326 -14.240 19.099 1.00 91.50 178 GLU A C 1
ATOM 1417 O O . GLU A 1 178 ? -10.679 -13.064 19.200 1.00 91.50 178 GLU A O 1
ATOM 1422 N N . LEU A 1 179 ? -11.151 -15.257 19.333 1.00 89.25 179 LEU A N 1
ATOM 1423 C CA . LEU A 1 179 ? -12.453 -15.108 19.963 1.00 89.25 179 LEU A CA 1
ATOM 1424 C C . LEU A 1 179 ? -12.394 -15.839 21.297 1.00 89.25 179 LEU A C 1
ATOM 1426 O O . LEU A 1 179 ? -12.249 -17.061 21.325 1.00 89.25 179 LEU A O 1
ATOM 1430 N N . GLU A 1 180 ? -12.506 -15.099 22.392 1.00 82.56 180 GLU A N 1
ATOM 1431 C CA . GLU A 1 180 ? -12.586 -15.708 23.712 1.00 82.56 180 GLU A CA 1
ATOM 1432 C C . GLU A 1 180 ? -13.985 -16.302 23.916 1.00 82.56 180 GLU A C 1
ATOM 1434 O O . GLU A 1 180 ? -14.995 -15.598 23.870 1.00 82.56 180 GLU A O 1
ATOM 1439 N N . ILE A 1 181 ? -14.041 -17.619 24.116 1.00 77.12 181 ILE A N 1
ATOM 1440 C CA . ILE A 1 181 ? -15.277 -18.350 24.398 1.00 77.12 181 ILE A CA 1
ATOM 1441 C C . ILE A 1 181 ? -15.204 -18.822 25.847 1.00 77.12 181 ILE A C 1
ATOM 1443 O O . ILE A 1 181 ? -14.385 -19.677 26.182 1.00 77.12 181 ILE A O 1
ATOM 1447 N N . MET A 1 182 ? -16.075 -18.292 26.705 1.00 67.31 182 MET A N 1
ATOM 1448 C CA . MET A 1 182 ? -16.241 -18.820 28.057 1.00 67.31 182 MET A CA 1
ATOM 1449 C C . MET A 1 182 ? -17.232 -19.983 28.029 1.00 67.31 182 MET A C 1
ATOM 1451 O O . MET A 1 182 ? -18.404 -19.795 27.712 1.00 67.31 182 MET A O 1
ATOM 1455 N N . ALA A 1 183 ? -16.762 -21.183 28.363 1.00 59.84 183 ALA A N 1
ATOM 1456 C CA . ALA A 1 183 ? -17.608 -22.345 28.608 1.00 59.84 183 ALA A CA 1
ATOM 1457 C C . ALA A 1 183 ? -17.615 -22.620 30.115 1.00 59.84 183 ALA A C 1
ATOM 1459 O O . ALA A 1 183 ? -16.549 -22.765 30.715 1.00 59.84 183 ALA A O 1
AT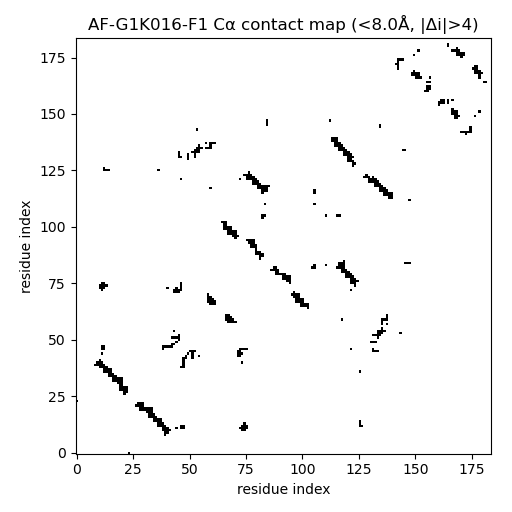OM 1460 N N . SER A 1 184 ? -18.803 -22.637 30.721 1.00 58.72 184 SER A N 1
ATOM 1461 C CA . SER A 1 184 ? -19.005 -23.015 32.125 1.00 58.72 184 SER A CA 1
ATOM 1462 C C . SER A 1 184 ? -19.030 -24.526 32.301 1.00 58.72 184 SER A C 1
ATOM 1464 O O . SER A 1 184 ? -19.735 -25.164 31.483 1.00 58.72 184 SER A O 1
#

Sequence (184 aa):
LGLATLSNFPDGVLTINVNNPAASNSNSTTGTVDHFLLRKGTSNNVMVFPENEYDTQGSFKISNGQYTFKHRAFGAEKFRYSWNFGQNWTQWKDWEDTTIMNASVFQSSENFWDGDHVMVQYWNQATLSVAHVVHADAGYSGPTRKVPQFLARGPFNDWGFDQGISSLMTQNSDGLWELEIMAS